Protein AF-A0AAU9FFP1-F1 (afdb_monomer_lite)

Secondary structure (DSSP, 8-state):
---------------PPPP------TTSHHHHHHHHHHHHHHHHHHHT-GGGT-TTSTTTT-HHHHHHHHHHHHHHH-TT--HHHHHHHHHHHHHHHHHHHHHHHHTTT-TTPPPPPPPTTGGGGGGGGGTT-TTTT--------------HHHHHHHHHHHTT-S---HHHHHHHHHHHHTSTT-TT---HHHHHHHHHHHS---------

Radius of gyration: 35.08 Å; chains: 1; bounding box: 111×92×76 Å

Sequence (212 aa):
MKCKRHGGAARSLTRIPAKPSVSTISGEAPEITRRMKKYLKLIDLYKGHDCLWHQCNSNFFNKPVKEKVWKEIARKMKKKSDTNRWKFLINKLRYKVELERLHQQEAKFQPDIELPPKLEYSDKFQFLNHMFDRKWGKSPIPTETPIPHRSACFLMLNSARKDCSKVTSYASKLKALGNLRNNKCSRLSLSHEAFRKMMVATSGSQRSEKTA

Structure (mmCIF, N/CA/C/O backbone):
data_AF-A0AAU9FFP1-F1
#
_entry.id   AF-A0AAU9FFP1-F1
#
loop_
_atom_site.group_PDB
_atom_site.id
_atom_site.type_symbol
_atom_site.label_atom_id
_atom_site.label_alt_id
_atom_site.label_comp_id
_atom_site.label_asym_id
_atom_site.label_entity_id
_atom_site.label_seq_id
_atom_site.pdbx_PDB_ins_code
_atom_site.Cartn_x
_atom_site.Cartn_y
_atom_site.Cartn_z
_atom_site.occupancy
_atom_site.B_iso_or_equiv
_atom_site.auth_seq_id
_atom_site.auth_comp_id
_atom_site.auth_asym_id
_atom_site.auth_atom_id
_atom_site.pdbx_PDB_model_num
ATOM 1 N N . MET A 1 1 ? 80.383 -52.609 36.907 1.00 41.25 1 MET A N 1
ATOM 2 C CA . MET A 1 1 ? 80.795 -51.347 36.251 1.00 41.25 1 MET A CA 1
ATOM 3 C C . MET A 1 1 ? 79.607 -50.760 35.492 1.00 41.25 1 MET A C 1
ATOM 5 O O . MET A 1 1 ? 78.973 -51.495 34.756 1.00 41.25 1 MET A O 1
ATOM 9 N N . LYS A 1 2 ? 79.372 -49.451 35.674 1.00 44.53 2 LYS A N 1
ATOM 10 C CA . LYS A 1 2 ? 78.453 -48.531 34.962 1.00 44.53 2 LYS A CA 1
ATOM 11 C C . LYS A 1 2 ? 76.928 -48.715 35.121 1.00 44.53 2 LYS A C 1
ATOM 13 O O . LYS A 1 2 ? 76.329 -49.696 34.711 1.00 44.53 2 LYS A O 1
ATOM 18 N N . CYS A 1 3 ? 76.330 -47.663 35.684 1.00 38.03 3 CYS A N 1
ATOM 19 C CA . CYS A 1 3 ? 74.906 -47.420 35.910 1.00 38.03 3 CYS A CA 1
ATOM 20 C C . CYS A 1 3 ? 74.287 -46.519 34.817 1.00 38.03 3 CYS A C 1
ATOM 22 O O . CYS A 1 3 ? 75.014 -45.731 34.214 1.00 38.03 3 CYS A O 1
ATOM 24 N N . LYS A 1 4 ? 72.936 -46.497 34.777 1.00 43.69 4 LYS A N 1
ATOM 25 C CA . LYS A 1 4 ? 72.020 -45.439 34.259 1.00 43.69 4 LYS A CA 1
ATOM 26 C C . LYS A 1 4 ? 71.980 -45.289 32.715 1.00 43.69 4 LYS A C 1
ATOM 28 O O . LYS A 1 4 ? 73.017 -45.235 32.081 1.0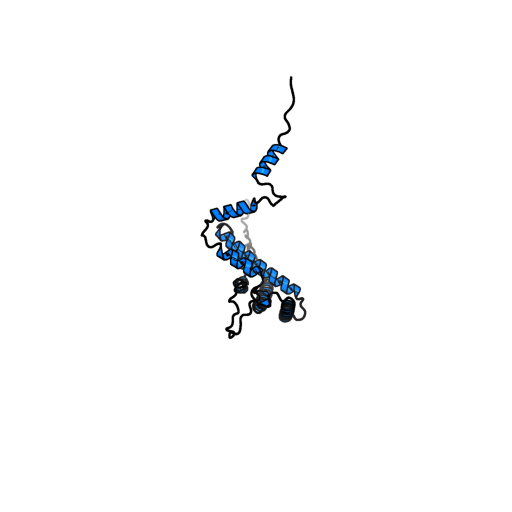0 43.69 4 LYS A O 1
ATOM 33 N N . ARG A 1 5 ? 70.833 -45.154 32.026 1.00 42.62 5 ARG A N 1
ATOM 34 C CA . ARG A 1 5 ? 69.604 -44.381 32.313 1.00 42.62 5 ARG A CA 1
ATOM 35 C C . ARG A 1 5 ? 68.359 -44.961 31.602 1.00 42.62 5 ARG A C 1
ATOM 37 O O . ARG A 1 5 ? 68.429 -45.346 30.447 1.00 42.62 5 ARG A O 1
ATOM 44 N N . HIS A 1 6 ? 67.240 -44.922 32.327 1.00 40.88 6 HIS A N 1
ATOM 45 C CA . HIS A 1 6 ? 65.896 -44.429 31.974 1.00 40.88 6 HIS A CA 1
ATOM 46 C C . HIS A 1 6 ? 65.367 -44.518 30.526 1.00 40.88 6 HIS A C 1
ATOM 48 O O . HIS A 1 6 ? 65.753 -43.726 29.673 1.00 40.88 6 HIS A O 1
ATOM 54 N N . GLY A 1 7 ? 64.313 -45.321 30.335 1.00 40.91 7 GLY A N 1
ATOM 55 C CA . GLY A 1 7 ? 63.246 -45.076 29.356 1.00 40.91 7 GLY A CA 1
ATOM 56 C C . GLY A 1 7 ? 61.913 -44.926 30.093 1.00 40.91 7 GLY A C 1
ATOM 57 O O . GLY A 1 7 ? 61.188 -45.896 30.275 1.00 40.91 7 GLY A O 1
ATOM 58 N N . GLY A 1 8 ? 61.655 -43.728 30.623 1.00 41.34 8 GLY A N 1
ATOM 59 C CA . GLY A 1 8 ? 60.436 -43.400 31.362 1.00 41.34 8 GLY A CA 1
ATOM 60 C C . GLY A 1 8 ? 59.244 -43.172 30.435 1.00 41.34 8 GLY A C 1
ATOM 61 O O . GLY A 1 8 ? 59.366 -42.537 29.390 1.00 41.34 8 GLY A O 1
ATOM 62 N N . ALA A 1 9 ? 58.088 -43.677 30.863 1.00 44.81 9 ALA A N 1
ATOM 63 C CA . ALA A 1 9 ? 56.787 -43.480 30.248 1.00 44.81 9 ALA A CA 1
ATOM 64 C C . ALA A 1 9 ? 56.422 -41.988 30.151 1.00 44.81 9 ALA A C 1
ATOM 66 O O . ALA A 1 9 ? 56.215 -41.320 31.166 1.00 44.81 9 ALA A O 1
ATOM 67 N N . ALA A 1 10 ? 56.279 -41.479 28.928 1.00 45.56 10 ALA A N 1
ATOM 68 C CA . ALA A 1 10 ? 55.624 -40.204 28.681 1.00 45.56 10 ALA A CA 1
ATOM 69 C C . ALA A 1 10 ? 54.124 -40.453 28.482 1.00 45.56 10 ALA A C 1
ATOM 71 O O . ALA A 1 10 ? 53.679 -40.978 27.464 1.00 45.56 10 ALA A O 1
ATOM 72 N N . ARG A 1 11 ? 53.346 -40.077 29.499 1.00 45.41 11 ARG A N 1
ATOM 73 C CA . ARG A 1 11 ? 51.896 -39.901 29.418 1.00 45.41 11 ARG A CA 1
ATOM 74 C C . ARG A 1 11 ? 51.607 -38.774 28.425 1.00 45.41 11 ARG A C 1
ATOM 76 O O . ARG A 1 11 ? 51.671 -37.601 28.788 1.00 45.41 11 ARG A O 1
ATOM 83 N N . SER A 1 12 ? 51.276 -39.111 27.186 1.00 45.41 12 SER A N 1
ATOM 84 C CA . SER A 1 12 ? 50.689 -38.147 26.257 1.00 45.41 12 SER A CA 1
ATOM 85 C C . SER A 1 12 ? 49.229 -37.944 26.643 1.00 45.41 12 SER A C 1
ATOM 87 O O . SER A 1 12 ? 48.359 -38.749 26.324 1.00 45.41 12 SER A O 1
ATOM 89 N N . LEU A 1 13 ? 48.996 -36.875 27.404 1.00 45.88 13 LEU A N 1
ATOM 90 C CA . LEU A 1 13 ? 47.686 -36.324 27.724 1.00 45.88 13 LEU A CA 1
ATOM 91 C C . LEU A 1 13 ? 46.821 -36.244 26.459 1.00 45.88 13 LEU A C 1
ATOM 93 O O . LEU A 1 13 ? 47.114 -35.481 25.539 1.00 45.88 13 LEU A O 1
ATOM 97 N N . THR A 1 14 ? 45.720 -36.991 26.452 1.00 44.62 14 THR A N 1
ATOM 98 C CA . THR A 1 14 ? 44.550 -36.738 25.612 1.00 44.62 14 THR A CA 1
ATOM 99 C C . THR A 1 14 ? 44.050 -35.323 25.882 1.00 44.62 14 THR A C 1
ATOM 101 O O . THR A 1 14 ? 43.248 -35.086 26.787 1.00 44.62 14 THR A O 1
ATOM 104 N N . ARG A 1 15 ? 44.531 -34.356 25.099 1.00 42.09 15 ARG A N 1
ATOM 105 C CA . ARG A 1 15 ? 43.913 -33.038 24.995 1.00 42.09 15 ARG A CA 1
ATOM 106 C C . ARG A 1 15 ? 42.714 -33.190 24.069 1.00 42.09 15 ARG A C 1
ATOM 108 O O . ARG A 1 15 ? 42.846 -33.128 22.853 1.00 42.09 15 ARG A O 1
ATOM 115 N N . ILE A 1 16 ? 41.556 -33.439 24.671 1.00 56.72 16 ILE A N 1
ATOM 116 C CA . ILE A 1 16 ? 40.252 -33.280 24.027 1.00 56.72 16 ILE A CA 1
ATOM 117 C C . ILE A 1 16 ? 40.246 -31.882 23.384 1.00 56.72 16 ILE A C 1
ATOM 119 O O . ILE A 1 16 ? 40.388 -30.899 24.120 1.00 56.72 16 ILE A O 1
ATOM 123 N N . PRO A 1 17 ? 40.121 -31.735 22.052 1.00 52.53 17 PRO A N 1
ATOM 124 C CA . PRO A 1 17 ? 39.803 -30.437 21.492 1.00 52.53 17 PRO A CA 1
ATOM 125 C C . PRO A 1 17 ? 38.400 -30.085 21.981 1.00 52.53 17 PRO A C 1
ATOM 127 O O . PRO A 1 17 ? 37.439 -30.828 21.766 1.00 52.53 17 PRO A O 1
ATOM 130 N N . ALA A 1 18 ? 38.307 -28.978 22.716 1.00 48.44 18 ALA A N 1
ATOM 131 C CA . ALA A 1 18 ? 37.045 -28.410 23.143 1.00 48.44 18 ALA A CA 1
ATOM 132 C C . ALA A 1 18 ? 36.129 -28.298 21.920 1.00 48.44 18 ALA A C 1
ATOM 134 O O . ALA A 1 18 ? 36.469 -27.636 20.938 1.00 48.44 18 ALA A O 1
ATOM 135 N N . LYS A 1 19 ? 34.979 -28.979 21.979 1.00 50.72 19 LYS A N 1
ATOM 136 C CA . LYS A 1 19 ? 33.872 -28.744 21.054 1.00 50.72 19 LYS A CA 1
ATOM 137 C C . LYS A 1 19 ? 33.663 -27.227 20.991 1.00 50.72 19 LYS A C 1
ATOM 139 O O . LYS A 1 19 ? 33.520 -26.633 22.063 1.00 50.72 19 LYS A O 1
ATOM 144 N N . PRO A 1 20 ? 33.616 -26.588 19.809 1.00 47.66 20 PRO A N 1
ATOM 145 C CA . PRO A 1 20 ? 33.040 -25.263 19.736 1.00 47.66 20 PRO A CA 1
ATOM 146 C C . PRO A 1 20 ? 31.584 -25.424 20.162 1.00 47.66 20 PRO A C 1
ATOM 148 O O . PRO A 1 20 ? 30.755 -25.993 19.451 1.00 47.66 20 PRO A O 1
ATOM 151 N N . SER A 1 21 ? 31.312 -25.012 21.396 1.00 48.34 21 SER A N 1
ATOM 152 C CA . SER A 1 21 ? 29.979 -24.755 21.893 1.00 48.34 21 SER A CA 1
ATOM 153 C C . SER A 1 21 ? 29.329 -23.814 20.893 1.00 48.34 21 SER A C 1
ATOM 155 O O . SER A 1 21 ? 29.646 -22.626 20.849 1.00 48.34 21 SER A O 1
ATOM 157 N N . VAL A 1 22 ? 28.462 -24.379 20.057 1.00 51.34 22 VAL A N 1
ATOM 158 C CA . VAL A 1 22 ? 27.458 -23.638 19.311 1.00 51.34 22 VAL A CA 1
ATOM 159 C C . VAL A 1 22 ? 26.630 -22.944 20.380 1.00 51.34 22 VAL A C 1
ATOM 161 O O . VAL A 1 22 ? 25.736 -23.531 20.987 1.00 51.34 22 VAL A O 1
ATOM 164 N N . SER A 1 23 ? 27.003 -21.708 20.691 1.00 46.31 23 SER A N 1
ATOM 165 C CA . SER A 1 23 ? 26.174 -20.780 21.435 1.00 46.31 23 SER A CA 1
ATOM 166 C C . SER A 1 23 ? 25.019 -20.424 20.513 1.00 46.31 23 SER A C 1
ATOM 168 O O . SER A 1 23 ? 25.041 -19.446 19.772 1.00 46.31 23 SER A O 1
ATOM 170 N N . THR A 1 24 ? 24.013 -21.295 20.539 1.00 45.47 24 THR A N 1
ATOM 171 C CA . THR A 1 24 ? 22.665 -21.050 20.055 1.00 45.47 24 THR A CA 1
ATOM 172 C C . THR A 1 24 ? 22.198 -19.711 20.616 1.00 45.47 24 THR A C 1
ATOM 174 O O . THR A 1 24 ? 21.824 -19.599 21.784 1.00 45.47 24 THR A O 1
ATOM 177 N N . ILE A 1 25 ? 22.221 -18.678 19.776 1.00 51.84 25 ILE A N 1
ATOM 178 C CA . ILE A 1 25 ? 21.592 -17.385 20.036 1.00 51.84 25 ILE A CA 1
ATOM 179 C C . ILE A 1 25 ? 20.073 -17.618 19.947 1.00 51.84 25 ILE A C 1
ATOM 181 O O . ILE A 1 25 ? 19.429 -17.363 18.936 1.00 51.84 25 ILE A O 1
ATOM 185 N N . SER A 1 26 ? 19.486 -18.175 21.009 1.00 49.09 26 SER A N 1
ATOM 186 C CA . SER A 1 26 ? 18.061 -18.542 21.103 1.00 49.09 26 SER A CA 1
ATOM 187 C C . SER A 1 26 ? 17.150 -17.357 21.489 1.00 49.09 26 SER A C 1
ATOM 189 O O . SER A 1 26 ? 16.088 -17.552 22.081 1.00 49.09 26 SER A O 1
ATOM 191 N N . GLY A 1 27 ? 17.561 -16.117 21.200 1.00 49.34 27 GLY A N 1
ATOM 192 C CA . GLY A 1 27 ? 16.859 -14.899 21.632 1.00 49.34 27 GLY A CA 1
ATOM 193 C C . GLY A 1 27 ? 16.027 -14.184 20.559 1.00 49.34 27 GLY A C 1
ATOM 194 O O . GLY A 1 27 ? 15.149 -13.395 20.900 1.00 49.34 27 GLY A O 1
ATOM 195 N N . GLU A 1 28 ? 16.263 -14.434 19.267 1.00 51.22 28 GLU A N 1
ATOM 196 C CA . GLU A 1 28 ? 15.690 -13.599 18.192 1.00 51.22 28 GLU A CA 1
ATOM 197 C C . GLU A 1 28 ? 14.343 -14.102 17.641 1.00 51.22 28 GLU A C 1
ATOM 199 O O . GLU A 1 28 ? 13.483 -13.306 17.248 1.00 51.22 28 GLU A O 1
ATOM 204 N N . ALA A 1 29 ? 14.105 -15.415 17.665 1.00 57.22 29 ALA A N 1
ATOM 205 C CA . ALA A 1 29 ? 12.921 -16.039 17.066 1.00 57.22 29 ALA A CA 1
ATOM 206 C C . ALA A 1 29 ? 11.557 -15.540 17.618 1.00 57.22 29 ALA A C 1
ATOM 208 O O . ALA A 1 29 ? 10.633 -15.314 16.823 1.00 57.22 29 ALA A O 1
ATOM 209 N N . PRO A 1 30 ? 11.378 -15.290 18.935 1.00 64.81 30 PRO A N 1
ATOM 210 C CA . PRO A 1 30 ? 10.094 -14.818 19.468 1.00 64.81 30 PRO A CA 1
ATOM 211 C C . PRO A 1 30 ? 9.765 -13.377 19.047 1.00 64.81 30 PRO A C 1
ATOM 213 O O . PRO A 1 30 ? 8.606 -13.022 18.817 1.00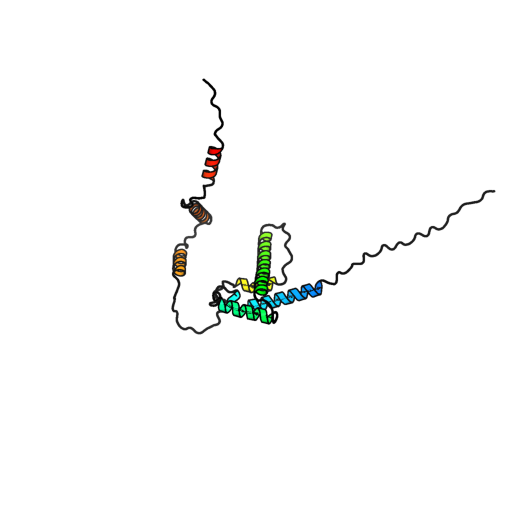 64.81 30 PRO A O 1
ATOM 216 N N . GLU A 1 31 ? 10.781 -12.523 18.919 1.00 68.19 31 GLU A N 1
ATOM 217 C CA . GLU A 1 31 ? 10.597 -11.117 18.551 1.00 68.19 31 GLU A CA 1
ATOM 218 C C . GLU A 1 31 ? 10.317 -10.942 17.057 1.00 68.19 31 GLU A C 1
ATOM 220 O O . GLU A 1 31 ? 9.447 -10.145 16.680 1.00 68.19 31 GLU A O 1
ATOM 225 N N . ILE A 1 32 ? 10.998 -11.714 16.205 1.00 72.31 32 ILE A N 1
ATOM 226 C CA . ILE A 1 32 ? 10.768 -11.717 14.754 1.00 72.31 32 ILE A CA 1
ATOM 227 C C . ILE A 1 32 ? 9.330 -12.155 14.456 1.00 72.31 32 ILE A C 1
ATOM 229 O O . ILE A 1 32 ? 8.591 -11.439 13.772 1.00 72.31 32 ILE A O 1
ATOM 233 N N . THR A 1 33 ? 8.879 -13.255 15.063 1.00 81.44 33 THR A N 1
ATOM 234 C CA . THR A 1 33 ? 7.513 -13.770 14.875 1.00 81.44 33 THR A CA 1
ATOM 235 C C . THR A 1 33 ? 6.445 -12.802 15.394 1.00 81.44 33 THR A C 1
ATOM 237 O O . THR A 1 33 ? 5.415 -12.602 14.741 1.00 81.44 33 THR A O 1
ATOM 240 N N . ARG A 1 34 ? 6.681 -12.114 16.521 1.00 86.81 34 ARG A N 1
ATOM 241 C CA . ARG A 1 34 ? 5.766 -11.080 17.041 1.00 86.81 34 ARG A CA 1
ATOM 242 C C . ARG A 1 34 ? 5.653 -9.877 16.103 1.00 86.81 34 ARG A C 1
ATOM 244 O O . ARG A 1 34 ? 4.545 -9.385 15.858 1.00 86.81 34 ARG A O 1
ATOM 251 N N . ARG A 1 35 ? 6.781 -9.387 15.578 1.00 87.75 35 ARG A N 1
ATOM 252 C CA . ARG A 1 35 ? 6.801 -8.282 14.603 1.00 87.75 35 ARG A CA 1
ATOM 253 C C . ARG A 1 35 ? 6.092 -8.679 13.312 1.00 87.75 35 ARG A C 1
ATOM 255 O O . ARG A 1 35 ? 5.289 -7.889 12.818 1.00 87.75 35 ARG A O 1
ATOM 262 N N . MET A 1 36 ? 6.313 -9.900 12.832 1.00 90.56 36 MET A N 1
ATOM 263 C CA . MET A 1 36 ? 5.663 -10.415 11.629 1.00 90.56 36 MET A CA 1
ATOM 264 C C . MET A 1 36 ? 4.143 -10.489 11.796 1.00 90.56 36 MET A C 1
ATOM 266 O O . MET A 1 36 ? 3.411 -9.885 11.015 1.00 90.56 36 MET A O 1
ATOM 270 N N . LYS A 1 37 ? 3.651 -11.097 12.885 1.00 92.06 37 LYS A N 1
ATOM 271 C CA . LYS A 1 37 ? 2.208 -11.142 13.205 1.00 92.06 37 LYS A CA 1
ATOM 272 C C . LYS A 1 37 ? 1.578 -9.748 13.235 1.00 92.06 37 LYS A C 1
ATOM 274 O O . LYS A 1 37 ? 0.471 -9.542 12.741 1.00 92.06 37 LYS A O 1
ATOM 279 N N . LYS A 1 38 ? 2.298 -8.767 13.784 1.00 93.25 38 LYS A N 1
ATOM 280 C CA . LYS A 1 38 ? 1.865 -7.366 13.802 1.00 93.25 38 LYS A CA 1
ATOM 281 C C . LYS A 1 38 ? 1.785 -6.764 12.394 1.00 93.25 38 LYS A C 1
ATOM 283 O O . LYS A 1 38 ? 0.849 -6.012 12.130 1.00 93.25 38 LYS A O 1
ATOM 288 N N . TYR A 1 39 ? 2.747 -7.047 11.517 1.00 94.56 39 TYR A N 1
ATOM 289 C CA . TYR A 1 39 ? 2.717 -6.574 10.130 1.00 94.56 39 TYR A CA 1
ATOM 290 C C . TYR A 1 39 ? 1.562 -7.195 9.358 1.00 94.56 39 TYR A C 1
ATOM 292 O O . TYR A 1 39 ? 0.790 -6.453 8.762 1.00 94.56 39 TYR A O 1
ATOM 300 N N . LEU A 1 40 ? 1.382 -8.512 9.457 1.00 94.75 40 LEU A N 1
ATOM 301 C CA . LEU A 1 40 ? 0.281 -9.221 8.804 1.00 94.75 40 LEU A CA 1
ATOM 302 C C . LEU A 1 40 ? -1.077 -8.645 9.225 1.00 94.75 40 LEU A C 1
ATOM 304 O O . LEU A 1 40 ? -1.849 -8.221 8.371 1.00 94.75 40 LEU A O 1
ATOM 308 N N . LYS A 1 41 ? -1.306 -8.471 10.534 1.00 95.50 41 LYS A N 1
ATOM 309 C CA . LYS A 1 41 ? -2.537 -7.847 11.047 1.00 95.50 41 LYS A CA 1
ATOM 310 C C . LYS A 1 41 ? -2.765 -6.436 10.490 1.00 95.50 41 LYS A C 1
ATOM 312 O O . LYS A 1 41 ? -3.896 -6.072 10.181 1.00 95.50 41 LYS A O 1
ATOM 317 N N . LEU A 1 42 ? -1.711 -5.623 10.383 1.00 96.25 42 LEU A N 1
ATOM 318 C CA . LEU A 1 42 ? -1.824 -4.274 9.824 1.00 96.25 42 LEU A CA 1
ATOM 319 C C . LEU A 1 42 ? -2.189 -4.306 8.335 1.00 96.25 42 LEU A C 1
ATOM 321 O O . LEU A 1 42 ? -3.016 -3.506 7.903 1.00 96.25 42 LEU A O 1
ATOM 325 N N . ILE A 1 43 ? -1.571 -5.209 7.570 1.00 96.25 43 ILE A N 1
ATOM 326 C CA . ILE A 1 43 ? -1.821 -5.368 6.135 1.00 96.25 43 ILE A CA 1
ATOM 327 C C . ILE A 1 43 ? -3.259 -5.828 5.900 1.00 96.25 43 ILE A C 1
ATOM 329 O O . ILE A 1 43 ? -3.932 -5.249 5.053 1.00 96.25 43 ILE A O 1
ATOM 333 N N . ASP A 1 44 ? -3.757 -6.782 6.687 1.00 95.56 44 ASP A N 1
ATOM 334 C CA . ASP A 1 44 ? -5.131 -7.278 6.568 1.00 95.56 44 ASP A CA 1
ATOM 335 C C . ASP A 1 44 ? -6.165 -6.177 6.852 1.00 95.56 44 ASP A C 1
ATOM 337 O O . ASP A 1 44 ? -7.122 -6.005 6.095 1.00 95.56 44 ASP A O 1
ATOM 341 N N . LEU A 1 45 ? -5.943 -5.365 7.894 1.00 96.12 45 LEU A N 1
ATOM 342 C CA . LEU A 1 45 ? -6.794 -4.205 8.178 1.00 96.12 45 LEU A CA 1
ATOM 343 C C . LEU A 1 45 ? -6.741 -3.172 7.049 1.00 96.12 45 LEU A C 1
ATOM 345 O O . LEU A 1 45 ? -7.772 -2.644 6.65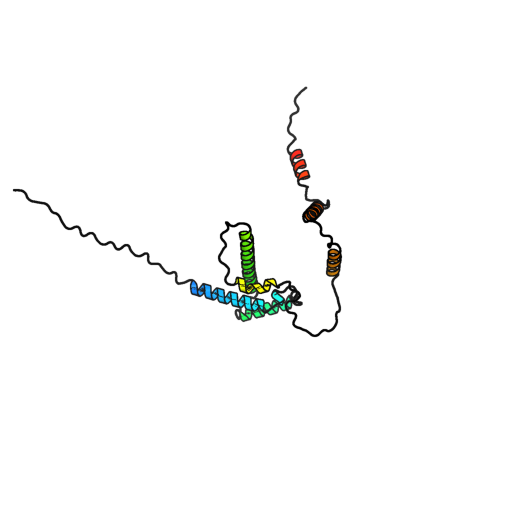2 1.00 96.12 45 LEU A O 1
ATOM 349 N N . TYR A 1 46 ? -5.551 -2.883 6.526 1.00 96.06 46 TYR A N 1
ATOM 350 C CA . TYR A 1 46 ? -5.377 -1.940 5.423 1.00 96.06 46 TYR A CA 1
ATOM 351 C C . TYR A 1 46 ? -6.061 -2.427 4.137 1.00 96.06 46 TYR A C 1
ATOM 353 O O . TYR A 1 46 ? -6.740 -1.642 3.475 1.00 96.06 46 TYR A O 1
ATOM 361 N N . LYS A 1 47 ? -5.942 -3.722 3.825 1.00 94.81 47 LYS A N 1
ATOM 362 C CA . LYS A 1 47 ? -6.585 -4.374 2.679 1.00 94.81 47 LYS A CA 1
ATOM 363 C C . LYS A 1 47 ? -8.107 -4.240 2.728 1.00 94.81 47 LYS A C 1
ATOM 365 O O . LYS A 1 47 ? -8.705 -3.949 1.701 1.00 94.81 47 LYS A O 1
ATOM 370 N N . GLY A 1 48 ? -8.724 -4.396 3.901 1.00 92.94 48 GLY A N 1
ATOM 371 C CA . GLY A 1 48 ? -10.182 -4.313 4.067 1.00 92.94 48 GLY A CA 1
ATOM 372 C C . GLY A 1 48 ? -10.798 -2.925 3.842 1.00 92.94 48 GLY A C 1
ATOM 373 O O . GLY A 1 48 ? -12.019 -2.799 3.847 1.00 92.94 48 GLY A O 1
ATOM 374 N N . HIS A 1 49 ? -9.987 -1.880 3.658 1.00 93.88 49 HIS A N 1
ATOM 375 C CA . HIS A 1 49 ? -10.467 -0.515 3.469 1.00 93.88 49 HIS A CA 1
ATOM 376 C C . HIS A 1 49 ? -10.014 0.064 2.123 1.00 93.88 49 HIS A C 1
ATOM 378 O O . HIS A 1 49 ? -9.036 0.813 2.049 1.00 93.88 49 HIS A O 1
ATOM 384 N N . ASP A 1 50 ? -10.776 -0.224 1.066 1.00 91.62 50 ASP A N 1
ATOM 385 C CA . ASP A 1 50 ? -10.506 0.201 -0.317 1.00 91.62 50 ASP A CA 1
ATOM 386 C C . ASP A 1 50 ? -10.241 1.701 -0.459 1.00 91.62 50 ASP A C 1
ATOM 388 O O . ASP A 1 50 ? -9.356 2.109 -1.208 1.00 91.62 50 ASP A O 1
ATOM 392 N N . CYS A 1 51 ? -10.923 2.546 0.321 1.00 91.50 51 CYS A N 1
ATOM 393 C CA . CYS A 1 51 ? -10.700 3.992 0.298 1.00 91.50 51 CYS A CA 1
ATOM 394 C C . CYS A 1 51 ? -9.240 4.385 0.581 1.00 91.50 51 CYS A C 1
ATOM 396 O O . CYS A 1 51 ? -8.828 5.483 0.220 1.00 91.50 51 CYS A O 1
ATOM 398 N N . LEU A 1 52 ? -8.442 3.530 1.230 1.00 93.69 52 LEU A N 1
ATOM 399 C CA . LEU A 1 52 ? -7.043 3.808 1.548 1.00 93.69 52 LEU A CA 1
ATOM 400 C C . LEU A 1 52 ? -6.063 3.471 0.421 1.00 93.69 52 LEU A C 1
ATOM 402 O O . LEU A 1 52 ? -4.964 4.034 0.398 1.00 93.69 52 LEU A O 1
ATOM 406 N N . TRP A 1 53 ? -6.417 2.553 -0.475 1.00 93.12 53 TRP A N 1
ATOM 407 C CA . TRP A 1 53 ? -5.467 1.970 -1.422 1.00 93.12 53 TRP A CA 1
ATOM 408 C C . TRP A 1 53 ? -5.991 1.886 -2.852 1.00 93.12 53 TRP A C 1
ATOM 410 O O . TRP A 1 53 ? -5.192 2.027 -3.768 1.00 93.12 53 TRP A O 1
ATOM 420 N N . HIS A 1 54 ? -7.296 1.727 -3.065 1.00 92.25 54 HIS A N 1
ATOM 421 C CA . HIS A 1 54 ? -7.914 1.632 -4.385 1.00 92.25 54 HIS A CA 1
ATOM 422 C C . HIS A 1 54 ? -8.207 3.025 -4.941 1.00 92.25 54 HIS A C 1
ATOM 424 O O . HIS A 1 54 ? -9.069 3.742 -4.437 1.00 92.25 54 HIS A O 1
ATOM 430 N N . GLN A 1 55 ? -7.496 3.423 -5.996 1.00 89.06 55 GLN A N 1
ATOM 431 C CA . GLN A 1 55 ? -7.592 4.780 -6.550 1.00 89.06 55 GLN A CA 1
ATOM 432 C C . GLN A 1 55 ? -8.903 5.038 -7.293 1.00 89.06 55 GLN A C 1
ATOM 434 O O . GLN A 1 55 ? -9.311 6.187 -7.440 1.00 89.06 55 GLN A O 1
ATOM 439 N N . CYS A 1 56 ? -9.562 3.976 -7.764 1.00 87.12 56 CYS A N 1
ATOM 440 C CA . CYS A 1 56 ? -10.857 4.081 -8.433 1.00 87.12 56 CYS A CA 1
ATOM 441 C C . CYS A 1 56 ? -12.042 4.109 -7.454 1.00 87.12 56 CYS A C 1
ATOM 443 O O . CYS A 1 56 ? -13.177 4.270 -7.899 1.00 87.12 56 CYS A O 1
ATOM 445 N N . ASN A 1 57 ? -11.807 3.968 -6.145 1.00 87.00 57 ASN A N 1
ATOM 446 C CA . ASN A 1 57 ? -12.856 4.084 -5.141 1.00 87.00 57 ASN A CA 1
ATOM 447 C C . ASN A 1 57 ? -13.341 5.541 -5.046 1.00 87.00 57 ASN A C 1
ATOM 449 O O . ASN A 1 57 ? -12.531 6.469 -4.983 1.00 87.00 57 ASN A O 1
ATOM 453 N N . SER A 1 58 ? -14.656 5.755 -4.965 1.00 87.44 58 SER A N 1
ATOM 454 C CA . SER A 1 58 ? -15.255 7.094 -4.830 1.00 87.44 58 SER A CA 1
ATOM 455 C C . SER A 1 58 ? -14.738 7.856 -3.604 1.00 87.44 58 SER A C 1
ATOM 457 O O . SER A 1 58 ? -14.524 9.066 -3.654 1.00 87.44 58 SER A O 1
ATOM 459 N N . ASN A 1 59 ? -14.452 7.141 -2.517 1.00 89.12 59 ASN A N 1
ATOM 460 C CA . ASN A 1 59 ? -13.951 7.703 -1.268 1.00 89.12 59 ASN A CA 1
ATOM 461 C C . ASN A 1 59 ? -12.422 7.826 -1.222 1.00 89.12 59 ASN A C 1
ATOM 463 O O . ASN A 1 59 ? -11.880 8.262 -0.204 1.00 89.12 59 ASN A O 1
ATOM 467 N N . PHE A 1 60 ? -11.698 7.488 -2.295 1.00 89.44 60 PHE A N 1
ATOM 468 C CA . PHE A 1 60 ? -10.238 7.588 -2.303 1.00 89.44 60 PHE A CA 1
ATOM 469 C C . PHE A 1 60 ? -9.754 9.031 -2.111 1.00 89.44 60 PHE A C 1
ATOM 471 O O . PHE A 1 60 ? -8.793 9.276 -1.389 1.00 89.44 60 PHE A O 1
ATOM 478 N N . PHE A 1 61 ? -10.411 10.030 -2.691 1.00 88.62 61 PHE A N 1
ATOM 479 C CA . PHE A 1 61 ? -9.997 11.427 -2.500 1.00 88.62 61 PHE A CA 1
ATOM 480 C C . PHE A 1 61 ? -10.591 12.070 -1.234 1.00 88.62 61 PHE A C 1
ATOM 482 O O . PHE A 1 61 ? -10.224 13.189 -0.872 1.00 88.62 61 PHE A O 1
ATOM 489 N N . ASN A 1 62 ? -11.444 11.348 -0.500 1.00 92.81 62 ASN A N 1
ATOM 490 C CA . ASN A 1 62 ? -12.105 11.846 0.700 1.00 92.81 62 ASN A CA 1
ATOM 491 C C . ASN A 1 62 ? -11.170 11.771 1.925 1.00 92.81 62 ASN A C 1
ATOM 493 O O . ASN A 1 62 ? -11.105 10.765 2.638 1.00 92.81 62 ASN A O 1
ATOM 497 N N . LYS A 1 63 ? -10.427 12.860 2.178 1.00 92.94 63 LYS A N 1
ATOM 498 C CA . LYS A 1 63 ? -9.486 12.963 3.310 1.00 92.94 63 LYS A CA 1
ATOM 499 C C . LYS A 1 63 ? -10.161 12.734 4.678 1.00 92.94 63 LYS A C 1
ATOM 501 O O . LYS A 1 63 ? -9.609 11.950 5.452 1.00 92.94 63 LYS A O 1
ATOM 506 N N . PRO A 1 64 ? -11.333 13.331 4.989 1.00 93.75 64 PRO A N 1
ATOM 507 C CA . PRO A 1 64 ? -12.037 13.057 6.244 1.00 93.75 64 PRO A CA 1
ATOM 508 C C . PRO A 1 64 ? -12.345 11.574 6.475 1.00 93.75 64 PRO A C 1
ATOM 510 O O . PRO A 1 64 ? -12.131 11.065 7.577 1.00 93.75 64 PRO A O 1
ATOM 513 N N . VAL A 1 65 ? -12.815 10.863 5.444 1.00 93.12 65 VAL A N 1
ATOM 514 C CA . VAL A 1 65 ? -13.112 9.423 5.539 1.00 93.12 65 VAL A CA 1
ATOM 515 C C . VAL A 1 65 ? -11.832 8.625 5.771 1.00 93.12 65 VAL A C 1
ATOM 517 O O . VAL A 1 65 ? -11.782 7.811 6.693 1.00 93.12 65 VAL A O 1
ATOM 520 N N . LYS A 1 66 ? -10.764 8.915 5.017 1.00 93.88 66 LYS A N 1
ATOM 521 C CA . LYS A 1 66 ? -9.453 8.278 5.215 1.00 93.88 66 LYS A CA 1
ATOM 522 C C . LYS A 1 66 ? -8.940 8.452 6.643 1.00 93.88 66 LYS A C 1
ATOM 524 O O . LYS A 1 66 ? -8.440 7.495 7.228 1.00 93.88 66 LYS A O 1
ATOM 529 N N . GLU A 1 67 ? -9.068 9.647 7.212 1.00 94.88 67 GLU A N 1
ATOM 530 C CA . GLU A 1 67 ? -8.605 9.927 8.573 1.00 94.88 67 GLU A CA 1
ATOM 531 C C . GLU A 1 67 ? -9.398 9.138 9.625 1.00 94.88 67 GLU A C 1
ATOM 533 O O . GLU A 1 67 ? -8.805 8.580 10.550 1.00 94.88 67 GLU A O 1
ATOM 538 N N . LYS A 1 68 ? -10.724 9.020 9.464 1.00 95.06 68 LYS A N 1
ATOM 539 C CA . LYS A 1 68 ? -11.573 8.192 10.340 1.00 95.06 68 LYS A CA 1
ATOM 540 C C . LYS A 1 68 ? -11.166 6.718 10.291 1.00 95.06 68 LYS A C 1
ATOM 542 O O . LYS A 1 68 ? -10.961 6.111 11.341 1.00 95.06 68 LYS A O 1
ATOM 547 N N . VAL A 1 69 ? -10.984 6.173 9.089 1.00 95.81 69 VAL A N 1
ATOM 548 C CA . VAL A 1 69 ? -10.552 4.779 8.899 1.00 95.81 69 VAL A CA 1
ATOM 549 C C . VAL A 1 69 ? -9.178 4.550 9.524 1.00 95.81 69 VAL A C 1
ATOM 551 O O . VAL A 1 69 ? -8.962 3.578 10.243 1.00 95.81 69 VAL A O 1
ATOM 554 N N . TRP A 1 70 ? -8.241 5.475 9.327 1.00 95.81 70 TRP A N 1
ATOM 555 C CA . TRP A 1 70 ? -6.914 5.366 9.917 1.00 95.81 70 TRP A CA 1
ATOM 556 C C . TRP A 1 70 ? -6.928 5.397 11.454 1.00 95.81 70 TRP A C 1
ATOM 558 O O . TRP A 1 70 ? -6.197 4.624 12.080 1.00 95.81 70 TRP A O 1
ATOM 568 N N . LYS A 1 71 ? -7.790 6.217 12.069 1.00 95.19 71 LYS A N 1
ATOM 569 C CA . LYS A 1 71 ? -8.026 6.197 13.525 1.00 95.19 71 LYS A CA 1
ATOM 570 C C . LYS A 1 71 ? -8.600 4.854 13.988 1.00 95.19 71 LYS A C 1
ATOM 572 O O . LYS A 1 71 ? -8.190 4.333 15.026 1.00 95.19 71 LYS A O 1
ATOM 577 N N . GLU A 1 72 ? -9.508 4.260 13.217 1.00 95.12 72 GLU A N 1
ATOM 578 C CA . GLU A 1 72 ? -10.060 2.935 13.513 1.00 95.12 72 GLU A CA 1
ATOM 579 C C . GLU A 1 72 ? -8.986 1.838 13.455 1.00 95.12 72 GLU A C 1
ATOM 581 O O . GLU A 1 72 ? -8.877 1.037 14.390 1.00 95.12 72 GLU A O 1
ATOM 586 N N . ILE A 1 73 ? -8.154 1.834 12.408 1.00 95.44 73 ILE A N 1
ATOM 587 C CA . ILE A 1 73 ? -7.014 0.915 12.276 1.00 95.44 73 ILE A CA 1
ATOM 588 C C . ILE A 1 73 ? -6.072 1.077 13.472 1.00 95.44 73 ILE A C 1
ATOM 590 O O . ILE A 1 73 ? -5.701 0.084 14.104 1.00 95.44 73 ILE A O 1
ATOM 594 N N . ALA A 1 74 ? -5.726 2.316 13.837 1.00 95.44 74 ALA A N 1
ATOM 595 C CA . ALA A 1 74 ? -4.857 2.589 14.976 1.00 95.44 74 ALA A CA 1
ATOM 596 C C . ALA A 1 74 ? -5.426 2.001 16.276 1.00 95.44 74 ALA A C 1
ATOM 598 O O . ALA A 1 74 ? -4.701 1.315 17.002 1.00 95.44 74 ALA A O 1
ATOM 599 N N . ARG A 1 75 ? -6.734 2.171 16.515 1.00 94.12 75 ARG A N 1
ATOM 600 C CA . ARG A 1 75 ? -7.453 1.602 17.666 1.00 94.12 75 ARG A CA 1
ATOM 601 C C . ARG A 1 75 ? -7.428 0.069 17.676 1.00 94.12 75 ARG A C 1
ATOM 603 O O . ARG A 1 75 ? -7.147 -0.512 18.725 1.00 94.12 75 ARG A O 1
ATOM 610 N N . LYS A 1 76 ? -7.674 -0.584 16.530 1.00 93.69 76 LYS A N 1
ATOM 611 C CA . LYS A 1 76 ? -7.633 -2.059 16.378 1.00 93.69 76 LYS A CA 1
ATOM 612 C C . LYS A 1 76 ? -6.230 -2.639 16.576 1.00 93.69 76 LYS A C 1
ATOM 614 O O . LYS A 1 76 ? -6.083 -3.787 17.010 1.00 93.69 76 LYS A O 1
ATOM 619 N N . MET A 1 77 ? -5.200 -1.858 16.262 1.00 92.88 77 MET A N 1
ATOM 620 C CA . MET A 1 77 ? -3.812 -2.249 16.478 1.00 92.88 77 MET A CA 1
ATOM 621 C C . MET A 1 77 ? -3.377 -2.051 17.933 1.00 92.88 77 MET A C 1
ATOM 623 O O . MET A 1 77 ? -2.794 -2.962 18.520 1.00 92.88 77 MET A O 1
ATOM 627 N N . LYS A 1 78 ? -3.647 -0.878 18.522 1.00 92.12 78 LYS A N 1
ATOM 628 C CA . LYS A 1 78 ? -3.356 -0.568 19.930 1.00 92.12 78 LYS A CA 1
ATOM 629 C C . LYS A 1 78 ? -4.222 0.609 20.405 1.00 92.12 78 LYS A C 1
ATOM 631 O O . LYS A 1 78 ? -4.155 1.691 19.834 1.00 92.12 78 LYS A O 1
ATOM 636 N N . LYS A 1 79 ? -4.938 0.428 21.525 1.00 83.44 79 LYS A N 1
ATOM 637 C CA . LYS A 1 79 ? -5.964 1.352 22.071 1.00 83.44 79 LYS A CA 1
ATOM 638 C C . LYS A 1 79 ? -5.558 2.838 22.212 1.00 83.44 79 LYS A C 1
ATOM 640 O O . LYS A 1 79 ? -6.440 3.681 22.228 1.00 83.44 79 LYS A O 1
ATOM 645 N N . LYS A 1 80 ? -4.262 3.170 22.308 1.00 83.56 80 LYS A N 1
ATOM 646 C CA . LYS A 1 80 ? -3.733 4.549 22.440 1.00 83.56 80 LYS A CA 1
ATOM 647 C C . LYS A 1 80 ? -2.567 4.838 21.484 1.00 83.56 80 LYS A C 1
ATOM 649 O O . LYS A 1 80 ? -1.586 5.468 21.865 1.00 83.56 80 LYS A O 1
ATOM 654 N N . SER A 1 81 ? -2.580 4.262 20.285 1.00 87.62 81 SER A N 1
ATOM 655 C CA . SER A 1 81 ? -1.491 4.484 19.331 1.00 87.62 81 SER A CA 1
ATOM 656 C C . SER A 1 81 ? -1.769 5.660 18.416 1.00 87.62 81 SER A C 1
ATOM 658 O O . SER A 1 81 ? -2.879 5.807 17.917 1.00 87.62 81 SER A O 1
ATOM 660 N N . ASP A 1 82 ? -0.713 6.411 18.120 1.00 92.00 82 ASP A N 1
ATOM 661 C CA . ASP A 1 82 ? -0.718 7.404 17.058 1.00 92.00 82 ASP A CA 1
ATOM 662 C C . ASP A 1 82 ? -0.999 6.751 15.695 1.00 92.00 82 ASP A C 1
ATOM 664 O O . ASP A 1 82 ? -0.472 5.681 15.362 1.00 92.00 82 ASP A O 1
ATOM 668 N N . THR A 1 83 ? -1.848 7.423 14.927 1.00 94.19 83 THR A N 1
ATOM 669 C CA . THR A 1 83 ? -2.253 7.077 13.572 1.00 94.19 83 THR A CA 1
ATOM 670 C C . THR A 1 83 ? -1.097 7.214 12.582 1.00 94.19 83 THR A C 1
ATOM 672 O O . THR A 1 83 ? -0.929 6.355 11.708 1.00 94.19 83 THR A O 1
ATOM 675 N N . ASN A 1 84 ? -0.277 8.261 12.716 1.00 94.44 84 ASN A N 1
ATOM 676 C CA . ASN A 1 84 ? 0.804 8.537 11.765 1.00 94.44 84 ASN A CA 1
ATOM 677 C C . ASN A 1 84 ? 1.868 7.443 11.794 1.00 94.44 84 ASN A C 1
ATOM 679 O O . ASN A 1 84 ? 2.362 7.037 10.741 1.00 94.44 84 ASN A O 1
ATOM 683 N N . ARG A 1 85 ? 2.128 6.859 12.966 1.00 94.00 85 ARG A N 1
ATOM 684 C CA . ARG A 1 85 ? 2.974 5.666 13.097 1.00 94.00 85 ARG A CA 1
ATOM 685 C C . ARG A 1 85 ? 2.530 4.502 12.202 1.00 94.00 85 ARG A C 1
ATOM 687 O O . ARG A 1 85 ? 3.377 3.838 11.604 1.00 94.00 85 ARG A O 1
ATOM 694 N N . TRP A 1 86 ? 1.229 4.223 12.115 1.00 94.94 86 TRP A N 1
ATOM 695 C CA . TRP A 1 86 ? 0.709 3.115 11.301 1.00 94.94 86 TRP A CA 1
ATOM 696 C C . TRP A 1 86 ? 0.708 3.440 9.811 1.00 94.94 86 TRP A C 1
ATOM 698 O O . TRP A 1 86 ? 1.066 2.577 9.011 1.00 94.94 86 TRP A O 1
ATOM 708 N N . LYS A 1 87 ? 0.396 4.692 9.453 1.00 95.12 87 LYS A N 1
ATOM 709 C CA . LYS A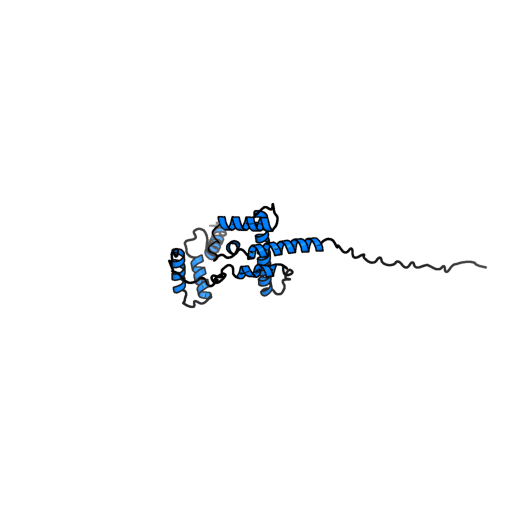 1 87 ? 0.545 5.211 8.084 1.00 95.12 87 LYS A CA 1
ATOM 710 C C . LYS A 1 87 ? 1.994 5.082 7.599 1.00 95.12 87 LYS A C 1
ATOM 712 O O . LYS A 1 87 ? 2.255 4.550 6.524 1.00 95.12 87 LYS A O 1
ATOM 717 N N . PHE A 1 88 ? 2.951 5.512 8.417 1.00 95.75 88 PHE A N 1
ATOM 718 C CA . PHE A 1 88 ? 4.372 5.376 8.108 1.00 95.75 88 PHE A CA 1
ATOM 719 C C . PHE A 1 88 ? 4.772 3.907 7.952 1.00 95.75 88 PHE A C 1
ATOM 721 O O . PHE A 1 88 ? 5.449 3.544 6.990 1.00 95.75 88 PHE A O 1
ATOM 728 N N . LEU A 1 89 ? 4.319 3.045 8.868 1.00 95.56 89 LEU A N 1
ATOM 729 C CA . LEU A 1 89 ? 4.652 1.629 8.823 1.00 95.56 89 LEU A CA 1
ATOM 730 C C . LEU A 1 89 ? 4.104 0.951 7.562 1.00 95.56 89 LEU A C 1
ATOM 732 O O . LEU A 1 89 ? 4.854 0.215 6.927 1.00 95.56 89 LEU A O 1
ATOM 736 N N . ILE A 1 90 ? 2.856 1.220 7.158 1.00 96.19 90 ILE A N 1
ATOM 737 C CA . ILE A 1 90 ? 2.323 0.633 5.920 1.00 96.19 90 ILE A CA 1
ATOM 738 C C . ILE A 1 90 ? 3.110 1.117 4.699 1.00 96.19 90 ILE A C 1
ATOM 740 O O . ILE A 1 90 ? 3.450 0.308 3.841 1.00 96.19 90 ILE A O 1
ATOM 744 N N . ASN A 1 91 ? 3.469 2.403 4.642 1.00 95.56 91 ASN A N 1
ATOM 745 C CA . ASN A 1 91 ? 4.226 2.959 3.521 1.00 95.56 91 ASN A CA 1
ATOM 746 C C . ASN A 1 91 ? 5.618 2.329 3.432 1.00 95.56 91 ASN A C 1
ATOM 748 O O . ASN A 1 91 ? 6.055 1.958 2.346 1.00 95.56 91 ASN A O 1
ATOM 752 N N . LYS A 1 92 ? 6.277 2.128 4.579 1.00 95.88 92 LYS A N 1
ATOM 753 C CA . LYS A 1 92 ? 7.564 1.434 4.653 1.00 95.88 92 LYS A CA 1
ATOM 754 C C . LYS A 1 92 ? 7.465 -0.014 4.168 1.00 95.88 92 LYS A C 1
ATOM 756 O O . LYS A 1 92 ? 8.348 -0.464 3.447 1.00 95.88 92 LYS A O 1
ATOM 761 N N . LEU A 1 93 ? 6.417 -0.744 4.557 1.00 95.19 93 LEU A N 1
ATOM 762 C CA . LEU A 1 93 ? 6.206 -2.126 4.111 1.00 95.19 93 LEU A CA 1
ATOM 763 C C . LEU A 1 93 ? 5.932 -2.192 2.602 1.00 95.19 93 LEU A C 1
ATOM 765 O O . LEU A 1 93 ? 6.560 -2.988 1.914 1.00 95.19 93 LEU A O 1
ATOM 769 N N . ARG A 1 94 ? 5.070 -1.309 2.080 1.00 95.25 94 ARG A N 1
ATOM 770 C CA . ARG A 1 94 ? 4.787 -1.201 0.638 1.00 95.25 94 ARG A CA 1
ATOM 771 C C . ARG A 1 94 ? 6.046 -0.913 -0.170 1.00 95.25 94 ARG A C 1
ATOM 773 O O . ARG A 1 94 ? 6.287 -1.572 -1.171 1.00 95.25 94 ARG A O 1
ATOM 780 N N . TYR A 1 95 ? 6.853 0.039 0.292 1.00 95.00 95 TYR A N 1
ATOM 781 C CA . TYR A 1 95 ? 8.114 0.389 -0.354 1.00 95.00 95 TYR A CA 1
ATOM 782 C C . TYR A 1 95 ? 9.054 -0.816 -0.462 1.00 95.00 95 TYR A C 1
ATOM 784 O O . TYR A 1 95 ? 9.612 -1.059 -1.523 1.00 95.00 95 TYR A O 1
ATOM 792 N N . LYS A 1 96 ? 9.186 -1.607 0.611 1.00 93.62 96 LYS A N 1
ATOM 793 C CA . LYS A 1 96 ? 10.033 -2.808 0.603 1.00 93.62 96 LYS A CA 1
ATOM 794 C C . LYS A 1 96 ? 9.568 -3.862 -0.403 1.00 93.62 96 LYS A C 1
ATOM 796 O O . LYS A 1 96 ? 10.413 -4.465 -1.050 1.00 93.62 96 LYS A O 1
ATOM 801 N N . VAL A 1 97 ? 8.258 -4.062 -0.537 1.00 93.69 97 VAL A N 1
ATOM 802 C CA . VAL A 1 97 ? 7.696 -5.004 -1.521 1.00 93.69 97 VAL A CA 1
ATOM 803 C C . VAL A 1 97 ? 7.918 -4.511 -2.950 1.00 93.69 97 VAL A C 1
ATOM 805 O O . VAL A 1 97 ? 8.265 -5.300 -3.821 1.00 93.69 97 VAL A O 1
ATOM 808 N N . GLU A 1 98 ? 7.772 -3.209 -3.206 1.00 91.75 98 GLU A N 1
ATOM 809 C CA . GLU A 1 98 ? 8.071 -2.671 -4.539 1.00 91.75 98 GLU A CA 1
ATOM 810 C C . GLU A 1 98 ? 9.565 -2.790 -4.865 1.00 91.75 98 GLU A C 1
ATOM 812 O O . GLU A 1 98 ? 9.918 -3.170 -5.975 1.00 91.75 98 GLU A O 1
ATOM 817 N N . LEU A 1 99 ? 10.439 -2.538 -3.887 1.00 93.06 99 LEU A N 1
ATOM 818 C CA . LEU A 1 99 ? 11.885 -2.698 -4.042 1.00 93.06 99 LEU A CA 1
ATOM 819 C C . LEU A 1 99 ? 12.261 -4.148 -4.385 1.00 93.06 99 LEU A C 1
ATOM 821 O O . LEU A 1 99 ? 13.024 -4.384 -5.314 1.00 93.06 99 LEU A O 1
ATOM 825 N N . GLU A 1 100 ? 11.684 -5.119 -3.674 1.00 92.06 100 GLU A N 1
ATOM 826 C CA . GLU A 1 100 ? 11.838 -6.545 -3.981 1.00 92.06 100 GLU A CA 1
ATOM 827 C C . GLU A 1 100 ? 11.406 -6.860 -5.421 1.00 92.06 100 GLU A C 1
ATOM 829 O O . GLU A 1 100 ? 12.123 -7.551 -6.144 1.00 92.06 100 GLU A O 1
ATOM 834 N N . ARG A 1 101 ? 10.270 -6.310 -5.869 1.00 90.44 101 ARG A N 1
ATOM 835 C CA . ARG A 1 101 ? 9.782 -6.492 -7.242 1.00 90.44 101 ARG A CA 1
ATOM 836 C C . ARG A 1 101 ? 10.739 -5.902 -8.280 1.00 90.44 101 ARG A C 1
ATOM 838 O O . ARG A 1 101 ? 10.947 -6.522 -9.321 1.00 90.44 101 ARG A O 1
ATOM 845 N N . LEU A 1 102 ? 11.318 -4.733 -8.006 1.00 90.81 102 LEU A N 1
ATOM 846 C CA . LEU A 1 102 ? 12.306 -4.099 -8.883 1.00 90.81 102 LEU A CA 1
ATOM 847 C C . LEU A 1 102 ? 13.577 -4.945 -8.992 1.00 90.81 102 LEU A C 1
ATOM 849 O O . LEU A 1 102 ? 14.014 -5.217 -10.107 1.00 90.81 102 LEU A O 1
ATOM 853 N N . HIS A 1 103 ? 14.108 -5.449 -7.874 1.00 89.00 103 HIS A N 1
ATOM 854 C CA . HIS A 1 103 ? 15.270 -6.345 -7.897 1.00 89.00 103 HIS A CA 1
ATOM 855 C C . HIS A 1 103 ? 14.977 -7.638 -8.673 1.00 89.00 103 HIS A C 1
ATOM 857 O O . HIS A 1 103 ? 15.790 -8.080 -9.479 1.00 89.00 103 HIS A O 1
ATOM 863 N N . GLN A 1 104 ? 13.783 -8.221 -8.503 1.00 88.69 104 GLN A N 1
ATOM 864 C CA . GLN A 1 104 ? 13.356 -9.386 -9.288 1.00 88.69 104 GLN A CA 1
ATOM 865 C C . GLN A 1 104 ? 13.259 -9.090 -10.788 1.00 88.69 104 GLN A C 1
ATOM 867 O O . GLN A 1 104 ? 13.455 -9.988 -11.602 1.00 88.69 104 GLN A O 1
ATOM 872 N N . GLN A 1 105 ? 12.905 -7.863 -11.178 1.00 88.94 105 GLN A N 1
ATOM 873 C CA . GLN A 1 105 ? 12.915 -7.460 -12.582 1.00 88.94 105 GLN A CA 1
ATOM 874 C C . GLN A 1 105 ? 14.341 -7.283 -13.096 1.00 88.94 105 GLN A C 1
ATOM 876 O O . GLN A 1 105 ? 14.625 -7.729 -14.200 1.00 88.94 105 GLN A O 1
ATOM 881 N N . GLU A 1 106 ? 15.226 -6.688 -12.305 1.00 87.50 106 GLU A N 1
ATOM 882 C CA . GLU A 1 106 ? 16.630 -6.469 -12.657 1.00 87.50 106 GLU A CA 1
ATOM 883 C C . GLU A 1 106 ? 17.392 -7.784 -12.860 1.00 87.50 106 GLU A C 1
ATOM 885 O O . GLU A 1 106 ? 18.040 -7.963 -13.890 1.00 87.50 106 GLU A O 1
ATOM 890 N N . ALA A 1 107 ? 17.203 -8.757 -11.965 1.00 87.81 107 ALA A N 1
ATOM 891 C CA . ALA A 1 107 ? 17.807 -10.086 -12.080 1.00 87.81 107 ALA A CA 1
ATOM 892 C C . ALA A 1 107 ? 17.374 -10.855 -13.345 1.00 87.81 107 ALA A C 1
ATOM 894 O O . ALA A 1 107 ? 18.081 -11.746 -13.806 1.00 87.81 107 ALA A O 1
ATOM 895 N N . LYS A 1 108 ? 16.236 -10.507 -13.970 1.00 87.00 108 LYS A N 1
ATOM 896 C CA . LYS A 1 108 ? 15.856 -11.087 -15.277 1.00 87.00 108 LYS A CA 1
ATOM 897 C C . LYS A 1 108 ? 16.750 -10.609 -16.417 1.00 87.00 108 LYS A C 1
ATOM 899 O O . LYS A 1 108 ? 16.826 -11.284 -17.439 1.00 87.00 108 LYS A O 1
ATOM 904 N N . PHE A 1 109 ? 17.363 -9.439 -16.270 1.00 87.12 109 PHE A N 1
ATOM 905 C CA . PHE A 1 109 ? 18.243 -8.843 -17.273 1.00 87.12 109 PHE A CA 1
ATOM 906 C C . PHE A 1 109 ? 19.727 -9.037 -16.941 1.00 87.12 109 PHE A C 1
ATOM 908 O O . PHE A 1 109 ? 20.559 -8.856 -17.826 1.00 87.12 109 PHE A O 1
ATOM 915 N N . GLN A 1 110 ? 20.056 -9.410 -15.701 1.00 86.62 110 GLN A N 1
ATOM 916 C CA . GLN A 1 110 ? 21.419 -9.671 -15.244 1.00 86.62 110 GLN A CA 1
ATOM 917 C C . GLN A 1 110 ? 21.466 -10.993 -14.457 1.00 86.62 110 GLN A C 1
ATOM 919 O O . GLN A 1 110 ? 21.046 -11.017 -13.299 1.00 86.62 110 GLN A O 1
ATOM 924 N N . PRO A 1 111 ? 21.957 -12.091 -15.063 1.00 74.38 111 PRO A N 1
ATOM 925 C CA . PRO A 1 111 ? 21.935 -13.418 -14.443 1.00 74.38 111 PRO A CA 1
ATOM 926 C C . PRO A 1 111 ? 22.877 -13.558 -13.235 1.00 74.38 111 PRO A C 1
ATOM 928 O O . PRO A 1 111 ? 22.701 -14.483 -12.449 1.00 74.38 111 PRO A O 1
ATOM 931 N N . ASP A 1 112 ? 23.827 -12.635 -13.059 1.00 83.12 112 ASP A N 1
ATOM 932 C CA . ASP A 1 112 ? 24.856 -12.697 -12.011 1.00 83.12 112 ASP A CA 1
ATOM 933 C C . ASP A 1 112 ? 24.437 -12.016 -10.691 1.00 83.12 112 ASP A C 1
ATOM 935 O O . ASP A 1 112 ? 25.199 -12.006 -9.725 1.00 83.12 112 ASP A O 1
ATOM 939 N N . ILE A 1 113 ? 23.236 -11.422 -10.622 1.00 82.62 113 ILE A N 1
ATOM 940 C CA . ILE A 1 113 ? 22.749 -10.763 -9.402 1.00 82.62 113 ILE A CA 1
ATOM 941 C C . ILE A 1 113 ? 22.149 -11.796 -8.444 1.00 82.62 113 ILE A C 1
ATOM 943 O O . ILE A 1 113 ? 21.102 -12.390 -8.712 1.00 82.62 113 ILE A O 1
ATOM 947 N N . GLU A 1 114 ? 22.749 -11.923 -7.261 1.00 81.94 114 GLU A N 1
ATOM 948 C CA . GLU A 1 114 ? 22.146 -12.647 -6.143 1.00 81.94 114 GLU A CA 1
ATOM 949 C C . GLU A 1 114 ? 20.933 -11.886 -5.587 1.00 81.94 114 GLU A C 1
ATOM 951 O O . GLU A 1 114 ? 21.029 -10.756 -5.099 1.00 81.94 114 GLU A O 1
ATOM 956 N N . LEU A 1 115 ? 19.760 -12.518 -5.651 1.00 81.25 115 LEU A N 1
ATOM 957 C CA . LEU A 1 115 ? 18.521 -11.931 -5.156 1.00 81.25 115 LEU A CA 1
ATOM 958 C C . LEU A 1 115 ? 18.424 -12.040 -3.628 1.00 81.25 115 LEU A C 1
ATOM 960 O O . LEU A 1 115 ? 18.656 -13.115 -3.067 1.00 81.25 115 LEU A O 1
ATOM 964 N N . PRO A 1 116 ? 17.987 -10.971 -2.936 1.00 80.88 116 PRO A N 1
ATOM 965 C CA . PRO A 1 116 ? 17.684 -11.068 -1.519 1.00 80.88 116 PRO A CA 1
ATOM 966 C C . PRO A 1 116 ? 16.519 -12.047 -1.274 1.00 80.88 116 PRO A C 1
ATOM 968 O O . PRO A 1 116 ? 15.648 -12.204 -2.138 1.00 80.88 116 PRO A O 1
ATOM 971 N N . PRO A 1 117 ? 16.446 -12.665 -0.079 1.00 83.88 117 PRO A N 1
ATOM 972 C CA . PRO A 1 117 ? 15.352 -13.558 0.280 1.00 83.88 117 PRO A CA 1
ATOM 973 C C . PRO A 1 117 ? 13.980 -12.892 0.145 1.00 83.88 117 PRO A C 1
ATOM 975 O O . PRO A 1 117 ? 13.803 -11.726 0.514 1.00 83.88 117 PRO A O 1
ATOM 978 N N . LYS A 1 118 ? 13.000 -13.668 -0.333 1.00 87.88 118 LYS A N 1
ATOM 979 C CA . LYS A 1 118 ? 11.625 -13.200 -0.527 1.00 87.88 118 LYS A CA 1
ATOM 980 C C . LYS A 1 118 ? 11.037 -12.684 0.790 1.00 87.88 118 LYS A C 1
ATOM 982 O O . LYS A 1 118 ? 11.129 -13.351 1.823 1.00 87.88 118 LYS A O 1
ATOM 987 N N . LEU A 1 119 ? 10.382 -11.525 0.767 1.00 88.81 119 LEU A N 1
ATOM 988 C CA . LEU A 1 119 ? 9.715 -10.992 1.955 1.00 88.81 119 LEU A CA 1
ATOM 989 C C . LEU A 1 119 ? 8.492 -11.852 2.298 1.00 88.81 119 LEU A C 1
ATOM 991 O O . LEU A 1 119 ? 7.575 -11.979 1.490 1.00 88.81 119 LEU A O 1
ATOM 995 N N . GLU A 1 120 ? 8.411 -12.365 3.528 1.00 89.31 120 GLU A N 1
ATOM 996 C CA . GLU A 1 120 ? 7.309 -13.243 3.973 1.00 89.31 120 GLU A CA 1
ATOM 997 C C . GLU A 1 120 ? 5.906 -12.625 3.818 1.00 89.31 120 GLU A C 1
ATOM 999 O O . GLU A 1 120 ? 4.922 -13.322 3.591 1.00 89.31 120 GLU A O 1
ATOM 1004 N N . TYR A 1 121 ? 5.791 -11.300 3.939 1.00 91.62 121 TYR A N 1
ATOM 1005 C CA . TYR A 1 121 ? 4.517 -10.581 3.833 1.00 91.62 121 TYR A CA 1
ATOM 1006 C C . TYR A 1 121 ? 4.232 -10.028 2.428 1.00 91.62 121 TYR A C 1
ATOM 1008 O O . TYR A 1 121 ? 3.197 -9.383 2.242 1.00 91.62 121 TYR A O 1
ATOM 1016 N N . SER A 1 122 ? 5.118 -10.247 1.450 1.00 92.12 122 SER A N 1
ATOM 1017 C CA . SER A 1 122 ? 4.962 -9.740 0.074 1.00 92.12 122 SER A CA 1
ATOM 1018 C C . SER A 1 122 ? 3.647 -10.196 -0.558 1.00 92.12 122 SER A C 1
ATOM 1020 O O . SER A 1 122 ? 2.888 -9.378 -1.079 1.00 92.12 122 SER A O 1
ATOM 1022 N N . ASP A 1 123 ? 3.306 -11.476 -0.402 1.00 92.50 123 ASP A N 1
ATOM 1023 C CA . ASP A 1 123 ? 2.096 -12.074 -0.976 1.00 92.50 123 ASP A CA 1
ATOM 1024 C C . ASP A 1 123 ? 0.809 -11.431 -0.438 1.00 92.50 123 ASP A C 1
ATOM 1026 O O . ASP A 1 123 ? -0.208 -11.357 -1.130 1.00 92.50 123 ASP A O 1
ATOM 1030 N N . LYS A 1 124 ? 0.847 -10.870 0.776 1.00 93.38 124 LYS A N 1
ATOM 1031 C CA . LYS A 1 124 ? -0.306 -10.168 1.353 1.00 93.38 124 LYS A CA 1
ATOM 1032 C C . LYS A 1 124 ? -0.587 -8.830 0.677 1.00 93.38 124 LYS A C 1
ATOM 1034 O O . LYS A 1 124 ? -1.699 -8.336 0.823 1.00 93.38 124 LYS A O 1
ATOM 1039 N N . PHE A 1 125 ? 0.357 -8.268 -0.079 1.00 94.00 125 PHE A N 1
ATOM 1040 C CA . PHE A 1 125 ? 0.187 -7.017 -0.824 1.00 94.00 125 PHE A CA 1
ATOM 1041 C C . PHE A 1 125 ? -0.299 -7.196 -2.267 1.00 94.00 125 PHE A C 1
ATOM 1043 O O . PHE A 1 125 ? -0.526 -6.193 -2.941 1.00 94.00 125 PHE A O 1
ATOM 1050 N N . GLN A 1 126 ? -0.547 -8.425 -2.736 1.00 91.75 126 GLN A N 1
ATOM 1051 C CA . GLN A 1 126 ? -1.007 -8.683 -4.111 1.00 91.75 126 GLN A CA 1
ATOM 1052 C C . GLN A 1 126 ? -2.298 -7.931 -4.484 1.00 91.75 126 GLN A C 1
ATOM 1054 O O . GLN A 1 126 ? -2.495 -7.593 -5.647 1.00 91.75 126 GLN A O 1
ATOM 1059 N N . PHE A 1 127 ? -3.149 -7.588 -3.509 1.00 91.56 127 PHE A N 1
ATOM 1060 C CA . PHE A 1 127 ? -4.350 -6.778 -3.753 1.00 91.56 127 PHE A CA 1
ATOM 1061 C C . PHE A 1 127 ? -4.035 -5.390 -4.339 1.00 91.56 127 PHE A C 1
ATOM 1063 O O . PHE A 1 127 ? -4.864 -4.825 -5.047 1.00 91.56 127 PHE A O 1
ATOM 1070 N N . LEU A 1 128 ? -2.833 -4.849 -4.106 1.00 91.56 128 LEU A N 1
ATOM 1071 C CA . LEU A 1 128 ? -2.405 -3.574 -4.685 1.00 91.56 128 LEU A CA 1
ATOM 1072 C C . LEU A 1 128 ? -2.236 -3.632 -6.206 1.00 91.56 128 LEU A C 1
ATOM 1074 O O . LEU A 1 128 ? -2.308 -2.584 -6.847 1.00 91.56 128 LEU A O 1
ATOM 1078 N N . ASN A 1 129 ? -2.091 -4.822 -6.797 1.00 90.06 129 ASN A N 1
ATOM 1079 C CA . ASN A 1 129 ? -2.097 -4.980 -8.253 1.00 90.06 129 ASN A CA 1
ATOM 1080 C C . ASN A 1 129 ? -3.424 -4.497 -8.863 1.00 90.06 129 ASN A C 1
ATOM 1082 O O . ASN A 1 129 ? -3.449 -4.031 -9.997 1.00 90.06 129 ASN A O 1
ATOM 1086 N N . HIS A 1 130 ? -4.498 -4.515 -8.071 1.00 88.69 130 HIS A N 1
ATOM 1087 C CA . HIS A 1 130 ? -5.837 -4.080 -8.457 1.00 88.69 130 HIS A CA 1
ATOM 1088 C C . HIS A 1 130 ? -6.135 -2.622 -8.073 1.00 88.69 130 HIS A C 1
ATOM 1090 O O . HIS A 1 130 ? -7.276 -2.168 -8.141 1.00 88.69 130 HIS A O 1
ATOM 1096 N N . MET A 1 131 ? -5.121 -1.839 -7.684 1.00 88.56 131 MET A N 1
ATOM 1097 C CA . MET A 1 131 ? -5.277 -0.437 -7.267 1.00 88.56 131 MET A CA 1
ATOM 1098 C C . MET A 1 131 ? -5.962 0.448 -8.326 1.00 88.56 131 MET A C 1
ATOM 1100 O O . MET A 1 131 ? -6.642 1.415 -7.972 1.00 88.56 131 MET A O 1
ATOM 1104 N N . PHE A 1 132 ? -5.802 0.111 -9.607 1.00 86.94 132 PHE A N 1
ATOM 1105 C CA . PHE A 1 132 ? -6.369 0.839 -10.747 1.00 86.94 132 PHE A CA 1
ATOM 1106 C C . PHE A 1 132 ? -7.536 0.110 -11.419 1.00 86.94 132 PHE A C 1
ATOM 1108 O O . PHE A 1 132 ? -8.063 0.575 -12.435 1.00 86.94 132 PHE A O 1
ATOM 1115 N N . ASP A 1 133 ? -7.965 -1.019 -10.861 1.00 87.25 133 ASP A N 1
ATOM 1116 C CA . ASP A 1 133 ? -9.001 -1.827 -11.474 1.00 87.25 133 ASP A CA 1
ATOM 1117 C C . ASP A 1 133 ? -10.358 -1.167 -11.278 1.00 87.25 133 ASP A C 1
ATOM 1119 O O . ASP A 1 133 ? -10.933 -1.139 -10.193 1.00 87.25 133 ASP A O 1
ATOM 1123 N N . ARG A 1 134 ? -10.917 -0.666 -12.378 1.00 79.25 134 ARG A N 1
ATOM 1124 C CA . ARG A 1 134 ? -12.261 -0.068 -12.405 1.00 79.25 134 ARG A CA 1
ATOM 1125 C C . ARG A 1 134 ? -13.383 -1.072 -12.150 1.00 79.25 134 ARG A C 1
ATOM 1127 O O . ARG A 1 134 ? -14.514 -0.664 -11.908 1.00 79.25 134 ARG A O 1
ATOM 1134 N N . LYS A 1 135 ? -13.104 -2.368 -12.308 1.00 70.94 135 LYS A N 1
ATOM 1135 C CA . LYS A 1 135 ? -14.056 -3.463 -12.064 1.00 70.94 135 LYS A CA 1
ATOM 1136 C C . LYS A 1 135 ? -13.954 -4.012 -10.638 1.00 70.94 135 LYS A C 1
ATOM 1138 O O . LYS A 1 135 ? -14.823 -4.774 -10.233 1.00 70.94 135 LYS A O 1
ATOM 1143 N N . TRP A 1 136 ? -12.924 -3.615 -9.892 1.00 63.81 136 TRP A N 1
ATOM 1144 C CA . TRP A 1 136 ? -12.729 -4.043 -8.516 1.00 63.81 136 TRP A CA 1
ATOM 1145 C C . TRP A 1 136 ? -13.804 -3.428 -7.618 1.00 63.81 136 TRP A C 1
ATOM 1147 O O . TRP A 1 1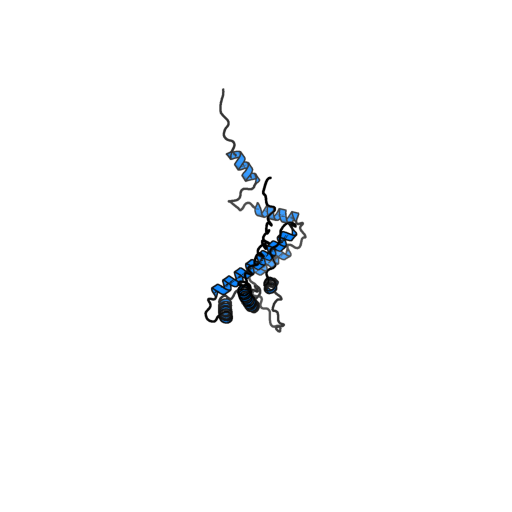36 ? -14.028 -2.219 -7.665 1.00 63.81 136 TRP A O 1
ATOM 1157 N N . GLY A 1 137 ? -14.503 -4.267 -6.851 1.00 59.56 137 GLY A N 1
ATOM 1158 C CA . GLY A 1 137 ? -15.558 -3.825 -5.935 1.00 59.56 137 GLY A CA 1
ATOM 1159 C C . GLY A 1 137 ? -16.910 -3.499 -6.582 1.00 59.56 137 GLY A C 1
ATOM 1160 O O . GLY A 1 137 ? -17.780 -2.957 -5.906 1.00 59.56 137 GLY A O 1
ATOM 1161 N N . LYS A 1 138 ? -17.135 -3.839 -7.862 1.00 55.06 138 LYS A N 1
ATOM 1162 C CA . LYS A 1 138 ? -18.497 -3.847 -8.419 1.00 55.06 138 LYS A CA 1
ATOM 1163 C C . LYS A 1 138 ? -19.248 -5.061 -7.873 1.00 55.06 138 LYS A C 1
ATOM 1165 O O . LYS A 1 138 ? -19.213 -6.126 -8.485 1.00 55.06 138 LYS A O 1
ATOM 1170 N N . SER A 1 139 ? -19.920 -4.916 -6.732 1.00 52.41 139 SER A N 1
ATOM 1171 C CA . SER A 1 139 ? -21.082 -5.770 -6.488 1.00 52.41 139 SER A CA 1
ATOM 1172 C C . SER A 1 139 ? -22.154 -5.437 -7.542 1.00 52.41 139 SER A C 1
ATOM 1174 O O . SER A 1 139 ? -22.160 -4.316 -8.070 1.00 52.41 139 SER A O 1
ATOM 1176 N N . PRO A 1 140 ? -23.039 -6.381 -7.906 1.00 44.75 140 PRO A N 1
ATOM 1177 C CA . PRO A 1 140 ? -24.174 -6.088 -8.768 1.00 44.75 140 PRO A CA 1
ATOM 1178 C C . PRO A 1 140 ? -25.116 -5.158 -7.995 1.00 44.75 140 PRO A C 1
ATOM 1180 O O . PRO A 1 140 ? -25.916 -5.604 -7.181 1.00 44.75 140 PRO A O 1
ATOM 1183 N N . ILE A 1 141 ? -24.968 -3.851 -8.185 1.00 42.50 141 ILE A N 1
ATOM 1184 C CA . ILE A 1 141 ? -25.945 -2.865 -7.727 1.00 42.50 141 ILE A CA 1
ATOM 1185 C C . ILE A 1 141 ? -26.921 -2.657 -8.892 1.00 42.50 141 ILE A C 1
ATOM 1187 O O . ILE A 1 141 ? -26.448 -2.411 -10.008 1.00 42.50 141 ILE A O 1
ATOM 1191 N N . PRO A 1 142 ? -28.244 -2.786 -8.673 1.00 46.84 142 PRO A N 1
ATOM 1192 C CA . PRO A 1 142 ? -29.247 -2.548 -9.700 1.00 46.84 142 PRO A CA 1
ATOM 1193 C C . PRO A 1 142 ? -29.088 -1.150 -10.295 1.00 46.84 142 PRO A C 1
ATOM 1195 O O . PRO A 1 142 ? -28.933 -0.162 -9.579 1.00 46.84 142 PRO A O 1
ATOM 1198 N N . THR A 1 143 ? -29.084 -1.112 -11.623 1.00 49.75 143 THR A N 1
ATOM 1199 C CA . THR A 1 143 ? -29.235 0.060 -12.482 1.00 49.75 143 THR A CA 1
ATOM 1200 C C . THR A 1 143 ? -30.192 1.074 -11.874 1.00 49.75 143 THR A C 1
ATOM 1202 O O . THR A 1 143 ? -31.316 0.676 -11.631 1.00 49.75 143 THR A O 1
ATOM 1205 N N . GLU A 1 144 ? -29.785 2.344 -11.730 1.00 43.44 144 GLU A N 1
ATOM 1206 C CA . GLU A 1 144 ? -30.577 3.503 -12.173 1.00 43.44 144 GLU A CA 1
ATOM 1207 C C . GLU A 1 144 ? -29.685 4.723 -12.484 1.00 43.44 144 GLU A C 1
ATOM 1209 O O . GLU A 1 144 ? -28.901 5.203 -11.669 1.00 43.44 144 GLU A O 1
ATOM 1214 N N . THR A 1 145 ? -29.876 5.225 -13.708 1.00 43.47 145 THR A N 1
ATOM 1215 C CA . THR A 1 145 ? -29.543 6.545 -14.286 1.00 43.47 145 THR A CA 1
ATOM 1216 C C . THR A 1 145 ? -28.077 7.015 -14.426 1.00 43.47 145 THR A C 1
ATOM 1218 O O . THR A 1 145 ? -27.360 7.213 -13.447 1.00 43.47 145 THR A O 1
ATOM 1221 N N . PRO A 1 146 ? -27.623 7.317 -15.665 1.00 49.22 146 PRO A N 1
ATOM 1222 C CA . PRO A 1 146 ? -26.350 7.975 -15.920 1.00 49.22 146 PRO A CA 1
ATOM 1223 C C . PRO A 1 146 ? -26.535 9.498 -15.994 1.00 49.22 146 PRO A C 1
ATOM 1225 O O . PRO A 1 146 ? -27.070 10.013 -16.971 1.00 49.22 146 PRO A O 1
ATOM 1228 N N . ILE A 1 147 ? -26.003 10.243 -15.023 1.00 46.75 147 ILE A N 1
ATOM 1229 C CA . ILE A 1 147 ? -25.719 11.675 -15.212 1.00 46.75 147 ILE A CA 1
ATOM 1230 C C . ILE A 1 147 ? -24.201 11.825 -15.373 1.00 46.75 147 ILE A C 1
ATOM 1232 O O . ILE A 1 147 ? -23.457 11.634 -14.406 1.00 46.75 147 ILE A O 1
ATOM 1236 N N . PRO A 1 148 ? -23.681 12.124 -16.579 1.00 54.62 148 PRO A N 1
ATOM 1237 C CA . PRO A 1 148 ? -22.250 12.211 -16.796 1.00 54.62 148 PRO A CA 1
ATOM 1238 C C . PRO A 1 148 ? -21.774 13.642 -16.542 1.00 54.62 148 PRO A C 1
ATOM 1240 O O . PRO A 1 148 ? -21.554 14.398 -17.482 1.00 54.62 148 PRO A O 1
ATOM 1243 N N . HIS A 1 149 ? -21.499 14.005 -15.289 1.00 51.69 149 HIS A N 1
ATOM 1244 C CA . HIS A 1 149 ? -20.634 15.162 -15.029 1.00 51.69 149 HIS A CA 1
ATOM 1245 C C . HIS A 1 149 ? -19.167 14.738 -15.222 1.00 51.69 149 HIS A C 1
ATOM 1247 O O . HIS A 1 149 ? -18.399 14.546 -14.279 1.00 51.69 149 HIS A O 1
ATOM 1253 N N . ARG A 1 150 ? -18.777 14.484 -16.479 1.00 49.94 150 ARG A N 1
ATOM 1254 C CA . ARG A 1 150 ? -17.383 14.186 -16.834 1.00 49.94 150 ARG A CA 1
ATOM 1255 C C . ARG A 1 150 ? -16.615 15.499 -16.941 1.00 49.94 150 ARG A C 1
ATOM 1257 O O . ARG A 1 150 ? -16.944 16.346 -17.760 1.00 49.94 150 ARG A O 1
ATOM 1264 N N . SER A 1 151 ? -15.581 15.651 -16.115 1.00 60.75 151 SER A N 1
ATOM 1265 C CA . SER A 1 151 ? -14.671 16.797 -16.183 1.00 60.75 151 SER A CA 1
ATOM 1266 C C . SER A 1 151 ? -14.021 16.896 -17.572 1.00 60.75 151 SER A C 1
ATOM 1268 O O . SER A 1 151 ? -13.721 15.876 -18.202 1.00 60.75 151 SER A O 1
ATOM 1270 N N . ALA A 1 152 ? -13.782 18.125 -18.040 1.00 53.75 152 ALA A N 1
ATOM 1271 C CA . ALA A 1 152 ? -13.212 18.420 -19.358 1.00 53.75 152 ALA A CA 1
ATOM 1272 C C . ALA A 1 152 ? -11.888 17.676 -19.637 1.00 53.75 152 ALA A C 1
ATOM 1274 O O . ALA A 1 152 ? -11.616 17.289 -20.775 1.00 53.75 152 ALA A O 1
ATOM 1275 N N . CYS A 1 153 ? -11.107 17.363 -18.595 1.00 48.00 153 CYS A N 1
ATOM 1276 C CA . CYS A 1 153 ? -9.875 16.577 -18.716 1.00 48.00 153 CYS A CA 1
ATOM 1277 C C . CYS A 1 153 ? -10.112 15.166 -19.281 1.00 48.00 153 CYS A C 1
ATOM 1279 O O . CYS A 1 153 ? -9.254 14.630 -19.982 1.00 48.00 153 CYS A O 1
ATOM 1281 N N . PHE A 1 154 ? -11.273 14.558 -19.016 1.00 52.16 154 PHE A N 1
ATOM 1282 C CA . PHE A 1 154 ? -11.609 13.236 -19.551 1.00 52.16 154 PHE A CA 1
ATOM 1283 C C . PHE A 1 154 ? -12.016 13.270 -21.029 1.00 52.16 154 PHE A C 1
ATOM 1285 O O . PHE A 1 154 ? -11.830 12.273 -21.728 1.00 52.16 154 PHE A O 1
ATOM 1292 N N . LEU A 1 155 ? -12.548 14.394 -21.519 1.00 54.50 155 LEU A N 1
ATOM 1293 C CA . LEU A 1 155 ? -12.880 14.570 -22.937 1.00 54.50 155 LEU A CA 1
ATOM 1294 C C . LEU A 1 155 ? -11.609 14.758 -23.778 1.00 54.50 155 LEU A C 1
ATOM 1296 O O . LEU A 1 155 ? -11.474 14.112 -24.816 1.00 54.50 155 LEU A O 1
ATOM 1300 N N . MET A 1 156 ? -10.633 15.516 -23.265 1.00 53.44 156 MET A N 1
ATOM 1301 C CA . MET A 1 156 ? -9.326 15.719 -23.910 1.00 53.44 156 MET A CA 1
ATOM 1302 C C . MET A 1 156 ? -8.529 14.414 -24.072 1.00 53.44 156 MET A C 1
ATOM 1304 O O . MET A 1 156 ? -7.894 14.189 -25.100 1.00 53.44 156 MET A O 1
ATOM 1308 N N . LEU A 1 157 ? -8.589 13.503 -23.091 1.00 53.94 157 LEU A N 1
ATOM 1309 C CA . LEU A 1 157 ? -7.902 12.207 -23.195 1.00 53.94 157 LEU A CA 1
ATOM 1310 C C . LEU A 1 157 ? -8.548 11.251 -24.207 1.00 53.94 157 LEU A C 1
ATOM 1312 O O . LEU A 1 157 ? -7.867 10.370 -24.730 1.00 53.94 157 LEU A O 1
ATOM 1316 N N . ASN A 1 158 ? -9.851 11.380 -24.454 1.00 49.12 158 ASN A N 1
ATOM 1317 C CA . ASN A 1 158 ? -10.559 10.505 -25.384 1.00 49.12 158 ASN A CA 1
ATOM 1318 C C . ASN A 1 158 ? -10.397 10.955 -26.841 1.00 49.12 158 ASN A C 1
ATOM 1320 O O . ASN A 1 158 ? -10.336 10.085 -27.710 1.00 49.12 158 ASN A O 1
ATOM 1324 N N . SER A 1 159 ? -10.269 12.262 -27.116 1.00 52.19 159 SER A N 1
ATOM 1325 C CA . SER A 1 159 ? -9.928 12.733 -28.468 1.00 52.19 159 SER A CA 1
ATOM 1326 C C . SER A 1 159 ? -8.503 12.321 -28.845 1.00 52.19 159 SER A C 1
ATOM 1328 O O . SER A 1 159 ? -8.311 11.690 -29.879 1.00 52.19 159 SER A O 1
ATOM 1330 N N . ALA A 1 160 ? -7.535 12.489 -27.935 1.00 51.28 160 ALA A N 1
ATOM 1331 C CA . ALA A 1 160 ? -6.142 12.091 -28.162 1.00 51.28 160 ALA A CA 1
ATOM 1332 C C . ALA A 1 160 ? -5.954 10.578 -28.415 1.00 51.28 160 ALA A C 1
ATOM 1334 O O . ALA A 1 160 ? -4.983 10.162 -29.047 1.00 51.28 160 ALA A O 1
ATOM 1335 N N . ARG A 1 161 ? -6.880 9.732 -27.939 1.00 51.56 161 ARG A N 1
ATOM 1336 C CA . ARG A 1 161 ? -6.844 8.276 -28.168 1.00 51.56 161 ARG A CA 1
ATOM 1337 C C . ARG A 1 161 ? -7.407 7.859 -29.523 1.00 51.56 161 ARG A C 1
ATOM 1339 O O . ARG A 1 161 ? -6.964 6.836 -30.040 1.00 51.56 161 ARG A O 1
ATOM 1346 N N . LYS A 1 162 ? -8.355 8.611 -30.094 1.00 49.50 162 LYS A N 1
ATOM 1347 C CA . LYS A 1 162 ? -8.932 8.290 -31.412 1.00 49.50 162 LYS A CA 1
ATOM 1348 C C . LYS A 1 162 ? -7.945 8.537 -32.556 1.00 49.50 162 LYS A C 1
ATOM 1350 O O . LYS A 1 162 ? -7.986 7.799 -33.535 1.00 49.50 162 LYS A O 1
ATOM 1355 N N . ASP A 1 163 ? -6.995 9.451 -32.374 1.00 49.84 163 ASP A N 1
ATOM 1356 C CA . ASP A 1 163 ? -6.009 9.793 -33.409 1.00 49.84 163 ASP A CA 1
ATOM 1357 C C . ASP A 1 163 ? -4.738 8.918 -33.383 1.00 49.84 163 ASP A C 1
ATOM 1359 O O . ASP A 1 163 ? -3.934 8.946 -34.315 1.00 49.84 163 ASP A O 1
ATOM 1363 N N . CYS A 1 164 ? -4.552 8.083 -32.352 1.00 49.72 164 CYS A N 1
ATOM 1364 C CA . CYS A 1 164 ? -3.356 7.241 -32.186 1.00 49.72 164 CYS A CA 1
ATOM 1365 C C . CYS A 1 164 ? -3.466 5.831 -32.806 1.00 49.72 164 CYS A C 1
ATOM 1367 O O . CYS A 1 164 ? -2.580 5.003 -32.593 1.00 49.72 164 CYS A O 1
ATOM 1369 N N . SER A 1 165 ? -4.530 5.524 -33.556 1.00 53.25 165 SER A N 1
ATOM 1370 C CA . SER A 1 165 ? -4.775 4.175 -34.103 1.00 53.25 165 SER A CA 1
ATOM 1371 C C . SER A 1 165 ? -3.882 3.791 -35.289 1.00 53.25 165 SER A C 1
ATOM 1373 O O . SER A 1 165 ? -3.888 2.637 -35.716 1.00 53.25 165 SER A O 1
ATOM 1375 N N . LYS A 1 166 ? -3.068 4.714 -35.811 1.00 58.69 166 LYS A N 1
ATOM 1376 C CA . LYS A 1 166 ? -2.079 4.388 -36.843 1.00 58.69 166 LYS A CA 1
ATOM 1377 C C . LYS A 1 166 ? -0.867 3.752 -36.172 1.00 58.69 166 LYS A C 1
ATOM 1379 O O . LYS A 1 166 ? -0.121 4.435 -35.468 1.00 58.69 166 LYS A O 1
ATOM 1384 N N . VAL A 1 167 ? -0.681 2.449 -36.394 1.00 53.03 167 VAL A N 1
ATOM 1385 C CA . VAL A 1 167 ? 0.495 1.669 -35.980 1.00 53.03 167 VAL A CA 1
ATOM 1386 C C . VAL A 1 167 ? 1.752 2.367 -36.495 1.00 53.03 167 VAL A C 1
ATOM 1388 O O . VAL A 1 167 ? 2.184 2.189 -37.628 1.00 53.03 167 VAL A O 1
ATOM 1391 N N . THR A 1 168 ? 2.322 3.225 -35.660 1.00 62.72 168 THR A N 1
ATOM 1392 C CA . THR A 1 168 ? 3.593 3.889 -35.917 1.00 62.72 168 THR A CA 1
ATOM 1393 C C . THR A 1 168 ? 4.671 3.057 -35.250 1.00 62.72 168 THR A C 1
ATOM 1395 O O . THR A 1 168 ? 4.597 2.774 -34.048 1.00 62.72 168 THR A O 1
ATOM 1398 N N . SER A 1 169 ? 5.658 2.650 -36.050 1.00 77.94 169 SER A N 1
ATOM 1399 C CA . SER A 1 169 ? 6.838 1.911 -35.602 1.00 77.94 169 SER A CA 1
ATOM 1400 C C . SER A 1 169 ? 7.473 2.578 -34.377 1.00 77.94 169 SER A C 1
ATOM 1402 O O . SER A 1 169 ? 7.465 3.805 -34.242 1.00 77.94 169 SER A O 1
ATOM 1404 N N . TYR A 1 170 ? 8.043 1.773 -33.477 1.00 76.31 170 TYR A N 1
ATOM 1405 C CA . TYR A 1 170 ? 8.747 2.254 -32.285 1.00 76.31 170 TYR A CA 1
ATOM 1406 C C . TYR A 1 170 ? 9.810 3.311 -32.632 1.00 76.31 170 TYR A C 1
ATOM 1408 O O . TYR A 1 170 ? 9.922 4.324 -31.944 1.00 76.31 170 TYR A O 1
ATOM 1416 N N . ALA A 1 171 ? 10.493 3.152 -33.769 1.00 72.62 171 ALA A N 1
ATOM 1417 C CA . ALA A 1 171 ? 11.446 4.132 -34.286 1.00 72.62 171 ALA A CA 1
ATOM 1418 C C . ALA A 1 171 ? 10.794 5.497 -34.584 1.00 72.62 171 ALA A C 1
ATOM 1420 O O . ALA A 1 171 ? 11.350 6.545 -34.253 1.00 72.62 171 ALA A O 1
ATOM 1421 N N . SER A 1 172 ? 9.582 5.506 -35.143 1.00 77.31 172 SER A N 1
ATOM 1422 C CA . SER A 1 172 ? 8.815 6.731 -35.397 1.00 77.31 172 SER A CA 1
ATOM 1423 C C . SER A 1 172 ? 8.387 7.410 -34.095 1.00 77.31 172 SER A C 1
ATOM 1425 O O . SER A 1 172 ? 8.428 8.637 -34.008 1.00 77.31 172 SER A O 1
ATOM 1427 N N . LYS A 1 173 ? 8.046 6.630 -33.059 1.00 81.25 173 LYS A N 1
ATOM 1428 C CA . LYS A 1 173 ? 7.735 7.157 -31.719 1.00 81.25 173 LYS A CA 1
ATOM 1429 C C . LYS A 1 173 ? 8.965 7.785 -31.064 1.00 81.25 173 LYS A C 1
ATOM 1431 O O . LYS A 1 173 ? 8.869 8.896 -30.552 1.00 81.25 173 LYS A O 1
ATOM 1436 N N . LEU A 1 174 ? 10.126 7.132 -31.143 1.00 78.56 174 LEU A N 1
ATOM 1437 C CA . LEU A 1 174 ? 11.387 7.697 -30.650 1.00 78.56 174 LEU A CA 1
ATOM 1438 C C . LEU A 1 174 ? 11.764 8.985 -31.390 1.00 78.56 174 LEU A C 1
ATOM 1440 O O . LEU A 1 174 ? 12.174 9.957 -30.757 1.00 78.56 174 LEU A O 1
ATOM 1444 N N . LYS A 1 175 ? 11.557 9.034 -32.710 1.00 77.94 175 LYS A N 1
ATOM 1445 C CA . LYS A 1 175 ? 11.787 10.241 -33.515 1.00 77.94 175 LYS A CA 1
ATOM 1446 C C . LYS A 1 175 ? 10.841 11.380 -33.120 1.00 77.94 175 LYS A C 1
ATOM 1448 O O . LYS A 1 175 ? 11.287 12.513 -32.968 1.00 77.94 175 LYS A O 1
ATOM 1453 N N . ALA A 1 176 ? 9.562 11.085 -32.883 1.00 79.75 176 ALA A N 1
ATOM 1454 C CA . ALA A 1 176 ? 8.589 12.067 -32.404 1.00 79.75 176 ALA A CA 1
ATOM 1455 C C . ALA A 1 176 ? 8.943 12.604 -31.004 1.00 79.75 176 ALA A C 1
ATOM 1457 O O . ALA A 1 176 ? 8.878 13.812 -30.779 1.00 79.75 176 ALA A O 1
ATOM 1458 N N . LEU A 1 177 ? 9.391 11.739 -30.087 1.00 76.38 177 LEU A N 1
ATOM 1459 C CA . LEU A 1 177 ? 9.875 12.151 -28.764 1.00 76.38 177 LEU A CA 1
ATOM 1460 C C . LEU A 1 177 ? 11.164 12.980 -28.849 1.00 76.38 177 LEU A C 1
ATOM 1462 O O . LEU A 1 177 ? 11.305 13.965 -28.128 1.00 76.38 177 LEU A O 1
ATOM 1466 N N . GLY A 1 178 ? 12.078 12.634 -29.760 1.00 73.81 178 GLY A N 1
ATOM 1467 C CA . GLY A 1 178 ? 13.267 13.436 -30.052 1.00 73.81 178 GLY A CA 1
ATOM 1468 C C . GLY A 1 178 ? 12.911 14.833 -30.566 1.00 73.81 178 GLY A C 1
ATOM 1469 O O . GLY A 1 178 ? 13.466 15.823 -30.095 1.00 73.81 178 GLY A O 1
ATOM 1470 N N . ASN A 1 179 ? 11.930 14.928 -31.464 1.00 74.81 179 ASN A N 1
ATOM 1471 C CA . ASN A 1 179 ? 11.431 16.205 -31.973 1.00 74.81 179 ASN A CA 1
ATOM 1472 C C . ASN A 1 179 ? 10.742 17.038 -30.884 1.00 74.81 179 ASN A C 1
ATOM 1474 O O . ASN A 1 179 ? 10.924 18.250 -30.858 1.00 74.81 179 ASN A O 1
ATOM 1478 N N . LEU A 1 180 ? 9.999 16.409 -29.966 1.00 68.44 180 LEU A N 1
ATOM 1479 C CA . LEU A 1 180 ? 9.384 17.092 -28.823 1.00 68.44 180 LEU A CA 1
ATOM 1480 C C . LEU A 1 180 ? 10.443 17.628 -27.851 1.00 68.44 180 LEU A C 1
ATOM 1482 O O . LEU A 1 180 ? 10.360 18.777 -27.427 1.00 68.44 180 LEU A O 1
ATOM 1486 N N . ARG A 1 181 ? 11.468 16.821 -27.548 1.00 65.56 181 ARG A N 1
ATOM 1487 C CA . ARG A 1 181 ? 12.605 17.218 -26.704 1.00 65.56 181 ARG A CA 1
ATOM 1488 C C . ARG A 1 181 ? 13.395 18.381 -27.308 1.00 65.56 181 ARG A C 1
ATOM 1490 O O . ARG A 1 181 ? 13.886 19.230 -26.575 1.00 65.56 181 ARG A O 1
ATOM 1497 N N . ASN A 1 182 ? 13.515 18.404 -28.633 1.00 65.00 182 ASN A N 1
ATOM 1498 C CA . ASN A 1 182 ? 14.247 19.429 -29.374 1.00 65.00 182 ASN A CA 1
ATOM 1499 C C . ASN A 1 182 ? 13.351 20.588 -29.842 1.00 65.00 182 ASN A C 1
ATOM 1501 O O . ASN A 1 182 ? 13.834 21.477 -30.548 1.00 65.00 182 ASN A O 1
ATOM 1505 N N . ASN A 1 183 ? 12.060 20.590 -29.489 1.00 69.25 183 ASN A N 1
ATOM 1506 C CA . ASN A 1 183 ? 11.179 21.686 -29.851 1.00 69.25 183 ASN A CA 1
ATOM 1507 C C . ASN A 1 183 ? 11.636 22.949 -29.106 1.00 69.25 183 ASN A C 1
ATOM 1509 O O . ASN A 1 183 ? 11.904 22.931 -27.904 1.00 69.25 183 ASN A O 1
ATOM 1513 N N . LYS A 1 184 ? 11.772 24.038 -29.860 1.00 56.31 184 LYS A N 1
ATOM 1514 C CA . LYS A 1 184 ? 12.586 25.233 -29.588 1.00 56.31 184 LYS A CA 1
ATOM 1515 C C . LYS A 1 184 ? 12.075 26.132 -28.444 1.00 56.31 184 LYS A C 1
ATOM 1517 O O . LYS A 1 184 ? 12.414 27.309 -28.401 1.00 56.31 184 LYS A O 1
ATOM 1522 N N . CYS A 1 185 ? 11.276 25.611 -27.515 1.00 51.81 185 CYS A N 1
ATOM 1523 C CA . CYS A 1 185 ? 10.678 26.393 -26.427 1.00 51.81 185 CYS A CA 1
ATOM 1524 C C . CYS A 1 185 ? 11.347 26.190 -25.057 1.00 51.81 185 CYS A C 1
ATOM 1526 O O . CYS A 1 185 ? 11.009 26.902 -24.115 1.00 51.81 185 CYS A O 1
ATOM 1528 N N . SER A 1 186 ? 12.325 25.289 -24.920 1.00 55.56 186 SER A N 1
ATOM 1529 C CA . SER A 1 186 ? 13.186 25.270 -23.731 1.00 55.56 186 SER A CA 1
ATOM 1530 C C . SER A 1 186 ? 14.328 26.265 -23.922 1.00 55.56 186 SER A C 1
ATOM 1532 O O . SER A 1 186 ? 15.332 25.974 -24.569 1.00 55.56 186 SER A O 1
ATOM 1534 N N . ARG A 1 187 ? 14.186 27.448 -23.322 1.00 54.84 187 ARG A N 1
ATOM 1535 C CA . ARG A 1 187 ? 15.206 28.512 -23.297 1.00 54.84 187 ARG A CA 1
ATOM 1536 C C . ARG A 1 187 ? 16.485 28.118 -22.526 1.00 54.84 187 ARG A C 1
ATOM 1538 O O . ARG A 1 187 ? 17.372 28.947 -22.379 1.00 54.84 187 ARG A O 1
ATOM 1545 N N . LEU A 1 188 ? 16.559 26.886 -22.006 1.00 56.72 188 LEU A N 1
ATOM 1546 C CA . LEU A 1 188 ? 17.546 26.439 -21.016 1.00 56.72 188 LEU A CA 1
ATOM 1547 C C . LEU A 1 188 ? 18.299 25.152 -21.396 1.00 56.72 188 LEU A C 1
ATOM 1549 O O . LEU A 1 188 ? 19.119 24.685 -20.612 1.00 56.72 188 LEU A O 1
ATOM 1553 N N . SER A 1 189 ? 18.057 24.556 -22.567 1.00 58.00 189 SER A N 1
ATOM 1554 C CA . SER A 1 189 ? 18.746 23.317 -22.962 1.00 58.00 189 SER A CA 1
ATOM 1555 C C . SER A 1 189 ? 19.364 23.435 -24.349 1.00 58.00 189 SER A C 1
ATOM 1557 O O . SER A 1 189 ? 18.666 23.355 -25.360 1.00 58.00 189 SER A O 1
ATOM 1559 N N . LEU A 1 190 ? 20.687 23.590 -24.393 1.00 60.94 190 LEU A N 1
ATOM 1560 C CA . LEU A 1 190 ? 21.459 23.477 -25.627 1.00 60.94 190 LEU A CA 1
ATOM 1561 C C . LEU A 1 190 ? 21.361 22.042 -26.159 1.00 60.94 190 LEU A C 1
ATOM 1563 O O . LEU A 1 190 ? 21.443 21.074 -25.399 1.00 60.94 190 LEU A O 1
ATOM 1567 N N . SER A 1 191 ? 21.204 21.888 -27.476 1.00 71.12 191 SER A N 1
ATOM 1568 C CA . SER A 1 191 ? 21.342 20.572 -28.099 1.00 71.12 191 SER A CA 1
ATOM 1569 C C . SER A 1 191 ? 22.765 20.047 -27.879 1.00 71.12 191 SER A C 1
ATOM 1571 O O . SER A 1 191 ? 23.710 20.820 -27.724 1.00 71.12 191 SER A O 1
ATOM 1573 N N . HIS A 1 192 ? 22.948 18.726 -27.890 1.00 69.31 192 HIS A N 1
ATOM 1574 C CA . HIS A 1 192 ? 24.271 18.125 -27.691 1.00 69.31 192 HIS A CA 1
ATOM 1575 C C . HIS A 1 192 ? 25.305 18.604 -28.733 1.00 69.31 192 HIS A C 1
ATOM 1577 O O . HIS A 1 192 ? 26.492 18.728 -28.442 1.00 69.31 192 HIS A O 1
ATOM 1583 N N . GLU A 1 193 ? 24.854 18.921 -29.947 1.00 73.19 193 GLU A N 1
ATOM 1584 C CA . GLU A 1 193 ? 25.689 19.505 -30.997 1.00 73.19 193 GLU A CA 1
ATOM 1585 C C . GLU A 1 193 ? 26.009 20.985 -30.736 1.00 73.19 193 GLU A C 1
ATOM 1587 O O . GLU A 1 193 ? 27.162 21.389 -30.872 1.00 73.19 193 GLU A O 1
ATOM 1592 N N . ALA A 1 194 ? 25.026 21.780 -30.295 1.00 73.31 194 ALA A N 1
ATOM 1593 C CA . ALA A 1 194 ? 25.232 23.182 -29.929 1.00 73.31 194 ALA A CA 1
ATOM 1594 C C . ALA A 1 194 ? 26.170 23.323 -28.720 1.00 73.31 194 ALA A C 1
ATOM 1596 O O . ALA A 1 194 ? 27.038 24.190 -28.712 1.00 73.31 194 ALA A O 1
ATOM 1597 N N . PHE A 1 195 ? 26.054 22.422 -27.741 1.00 77.62 195 PHE A N 1
ATOM 1598 C CA . PHE A 1 195 ? 26.960 22.353 -26.598 1.00 77.62 195 PHE A CA 1
ATOM 1599 C C . PHE A 1 195 ? 28.396 22.032 -27.031 1.00 77.62 195 PHE A C 1
ATOM 1601 O O . PHE A 1 195 ? 29.326 22.706 -26.603 1.00 77.62 195 PHE A O 1
ATOM 1608 N N . ARG A 1 196 ? 28.590 21.065 -27.942 1.00 77.81 196 ARG A N 1
ATOM 1609 C CA . ARG A 1 196 ? 29.923 20.754 -28.488 1.00 77.81 196 ARG A CA 1
ATOM 1610 C C . ARG A 1 196 ? 30.520 21.925 -29.269 1.00 77.81 196 ARG A C 1
ATOM 1612 O O . ARG A 1 196 ? 31.681 22.251 -29.056 1.00 77.81 196 ARG A O 1
ATOM 1619 N N . LYS A 1 197 ? 29.731 22.587 -30.119 1.00 79.88 197 LYS A N 1
ATOM 1620 C CA . LYS A 1 197 ? 30.171 23.773 -30.875 1.00 79.88 197 LYS A CA 1
ATOM 1621 C C . LYS A 1 197 ? 30.556 24.935 -29.955 1.00 79.88 197 LYS A C 1
ATOM 1623 O O . LYS A 1 197 ? 31.587 25.558 -30.176 1.00 79.88 197 LYS A O 1
ATOM 1628 N N . MET A 1 198 ? 29.779 25.177 -28.899 1.00 79.06 198 MET A N 1
ATOM 1629 C CA . MET A 1 198 ? 30.101 26.172 -27.872 1.00 79.06 198 MET A CA 1
ATOM 1630 C C . MET A 1 198 ? 31.404 25.828 -27.142 1.00 79.06 198 MET A C 1
ATOM 1632 O O . MET A 1 198 ? 32.266 26.689 -27.038 1.00 79.06 198 MET A O 1
ATOM 1636 N N . MET A 1 199 ? 31.580 24.574 -26.709 1.00 76.81 199 MET A N 1
ATOM 1637 C CA . MET A 1 199 ? 32.803 24.130 -26.028 1.00 76.81 199 MET A CA 1
ATOM 1638 C C . MET A 1 199 ? 34.053 24.319 -26.896 1.00 76.81 199 MET A C 1
ATOM 1640 O O . MET A 1 199 ? 35.078 24.760 -26.384 1.00 76.81 199 MET A O 1
ATOM 1644 N N . VAL A 1 200 ? 33.954 24.035 -28.200 1.00 78.19 200 VAL A N 1
ATOM 1645 C CA . VAL A 1 200 ? 35.036 24.253 -29.178 1.00 78.19 200 VAL A CA 1
ATOM 1646 C C . VAL A 1 200 ? 35.320 25.744 -29.388 1.00 78.19 200 VAL A C 1
ATOM 1648 O O . VAL A 1 200 ? 36.479 26.138 -29.467 1.00 78.19 200 VAL A O 1
ATOM 1651 N N . ALA A 1 201 ? 34.287 26.589 -29.432 1.00 71.94 201 ALA A N 1
ATOM 1652 C CA . ALA A 1 201 ? 34.455 28.038 -29.551 1.00 71.94 201 ALA A CA 1
ATOM 1653 C C . ALA A 1 201 ? 35.097 28.659 -28.297 1.00 71.94 201 ALA A C 1
ATOM 1655 O O . ALA A 1 201 ? 35.903 29.577 -28.407 1.00 71.94 201 ALA A O 1
ATOM 1656 N N . THR A 1 202 ? 34.789 28.141 -27.105 1.00 68.69 202 THR A N 1
ATOM 1657 C CA . THR A 1 202 ? 35.369 28.627 -25.843 1.00 68.69 202 THR A CA 1
ATOM 1658 C C . THR A 1 202 ? 36.782 28.109 -25.567 1.00 68.69 202 THR A C 1
ATOM 1660 O O . THR A 1 202 ? 37.485 28.700 -24.754 1.00 68.69 202 THR A O 1
ATOM 1663 N N . SER A 1 203 ? 37.219 27.028 -26.222 1.00 65.56 203 SER A N 1
ATOM 1664 C CA . SER A 1 203 ? 38.553 26.438 -26.023 1.00 65.56 203 SER A CA 1
ATOM 1665 C C . SER A 1 203 ? 39.589 26.844 -27.081 1.00 65.56 203 SER A C 1
ATOM 1667 O O . SER A 1 203 ? 40.742 26.427 -26.994 1.00 65.56 203 SER A O 1
ATOM 1669 N N . GLY A 1 204 ? 39.212 27.677 -28.056 1.00 59.84 204 GLY A N 1
ATOM 1670 C CA . GLY A 1 204 ? 40.059 28.078 -29.181 1.00 59.84 204 GLY A CA 1
ATOM 1671 C C . GLY A 1 204 ? 40.301 29.584 -29.280 1.00 59.84 204 GLY A C 1
ATOM 1672 O O . GLY A 1 204 ? 39.954 30.179 -30.291 1.00 59.84 204 GLY A O 1
ATOM 1673 N N . SER A 1 205 ? 40.917 30.203 -28.268 1.00 51.75 205 SER A N 1
ATOM 1674 C CA . SER A 1 205 ? 41.498 31.552 -28.393 1.00 51.75 205 SER A CA 1
ATOM 1675 C C . SER A 1 205 ? 42.835 31.656 -27.657 1.00 51.75 205 SER A C 1
ATOM 1677 O O . SER A 1 205 ? 42.995 32.447 -26.734 1.00 51.75 205 SER A O 1
ATOM 1679 N N . GLN A 1 206 ? 43.807 30.839 -28.067 1.00 52.41 206 GLN A N 1
ATOM 1680 C CA . GLN A 1 206 ? 45.233 31.106 -27.854 1.00 52.41 206 GLN A CA 1
ATOM 1681 C C . GLN A 1 206 ? 46.047 30.570 -29.040 1.00 52.41 206 GLN A C 1
ATOM 1683 O O . GLN A 1 206 ? 46.494 29.428 -29.020 1.00 52.41 206 GLN A O 1
ATOM 1688 N N . ARG A 1 207 ? 46.225 31.398 -30.075 1.00 44.12 207 ARG A N 1
ATOM 1689 C CA . ARG A 1 207 ? 47.356 31.379 -31.029 1.00 44.12 207 ARG A CA 1
ATOM 1690 C C . ARG A 1 207 ? 47.529 32.820 -31.527 1.00 44.12 207 ARG A C 1
ATOM 1692 O O . ARG A 1 207 ? 46.697 33.300 -32.279 1.00 44.12 207 ARG A O 1
ATOM 1699 N N . SER A 1 208 ? 48.338 33.623 -30.837 1.00 41.50 208 SER A N 1
ATOM 1700 C CA . SER A 1 208 ? 49.742 33.921 -31.176 1.00 41.50 208 SER A CA 1
ATOM 1701 C C . SER A 1 208 ? 49.886 34.786 -32.437 1.00 41.50 208 SER A C 1
ATOM 1703 O O . SER A 1 208 ? 50.115 34.268 -33.526 1.00 41.50 208 SER A O 1
ATOM 1705 N N . GLU A 1 209 ? 49.795 36.105 -32.256 1.00 41.44 209 GLU A N 1
ATOM 1706 C CA . GLU A 1 209 ? 50.285 37.116 -33.199 1.00 41.44 209 GLU A CA 1
ATOM 1707 C C . GLU A 1 209 ? 51.799 37.320 -32.985 1.00 41.44 209 GLU A C 1
ATOM 1709 O O . GLU A 1 209 ? 52.241 37.920 -32.006 1.00 41.44 209 GLU A O 1
ATOM 1714 N N . LYS A 1 210 ? 52.585 36.739 -33.891 1.00 41.50 210 LYS A N 1
ATOM 1715 C CA . LYS A 1 210 ? 53.950 37.092 -34.330 1.00 41.50 210 LYS A CA 1
ATOM 1716 C C . LYS A 1 210 ? 53.956 36.592 -35.783 1.00 41.50 210 LYS A C 1
ATOM 1718 O O . LYS A 1 210 ? 53.565 35.451 -35.998 1.00 41.50 210 LYS A O 1
ATOM 1723 N N . THR A 1 211 ? 54.240 37.336 -36.843 1.00 37.56 211 THR A N 1
ATOM 1724 C CA . THR A 1 211 ? 55.271 38.347 -37.101 1.00 37.56 211 THR A CA 1
ATOM 1725 C C . THR A 1 211 ? 55.016 38.863 -38.522 1.00 37.56 211 THR A C 1
ATOM 1727 O O . THR A 1 211 ? 54.725 38.042 -39.395 1.00 37.56 211 THR A O 1
ATOM 1730 N N . ALA 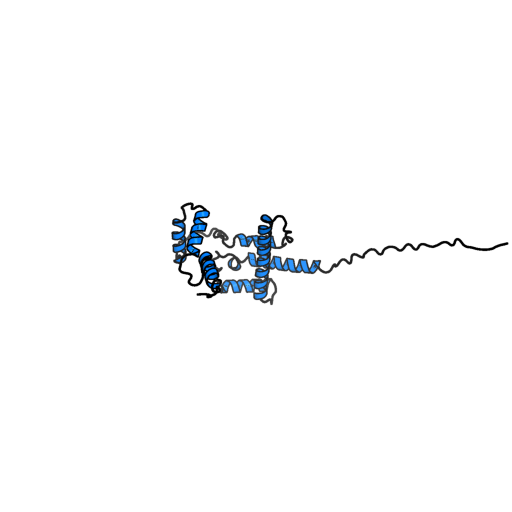A 1 212 ? 55.207 40.157 -38.760 1.00 39.81 212 ALA A N 1
ATOM 1731 C CA . ALA A 1 212 ? 55.832 40.708 -39.963 1.00 39.81 212 ALA A CA 1
ATOM 1732 C C . ALA A 1 212 ? 56.430 42.065 -39.582 1.00 39.81 212 ALA A C 1
ATOM 1734 O O . ALA A 1 212 ? 55.691 42.850 -38.947 1.00 39.81 212 ALA A O 1
#

Foldseek 3Di:
DDDDDDPDDDDPDPPDDDDPPPPPPVPVVVVVVVVVVLLLLLLVLQLVDLLPQAPLDPNVVVPVVVVVSLVVSQCVSPVDDDSVVSVVVVVVVVVVLVVLVVVVVVCVVPVPDDRDDDDPCSVSCVCNVCSHPNCPPDDPDDDDDDDDPDPPVVVVVVVVVVVPPPPDDPVRVVVVVVCVVVPPPPPPDDDPVRVVVVVVVVVPPDDDDDDD

InterPro domains:
  IPR006578 MADF domain [PF10545] (42-128)
  IPR006578 MADF domain [PS51029] (41-133)

Organism: Drosophila madeirensis (NCBI:txid30013)

pLDDT: mean 73.15, std 19.61, range [37.56, 96.25]